Protein 3HYK (pdb70)

Organism: Bacillus anthracis (NCBI:txid1392)

Sequence (339 aa):
NAIVGIGIDIIEELNRIEKLDKFERILTENERNVAKGLKGSRLTEFVAGRFAAKEAYSKAVGTGIGKEVSSFLDIEVRNDDRGKPIILITSTEHIVHLSISHSKEFAVVAQVVLESSSAIVGIGIDIIELNNRIEKLDKFERILTENERNVAKGLKGSRLTEFVAGRFAAKEAYSKAVGTGIGKEVSSFLDIEVRNDDRGKPIILITSTEHIVHLSISHSKEFAVAQVVLESSAIVGIGIDIIIELNNRIEKLDKFERILTENERNVAKGLKGSRLTEFVAGRFAAKEAYSKAVGTGIGKEVSSFLDIEVRRNNDDRGKPILITSTEHIVHLSISHSKEEFAVAQVVLESSS

Nearest PDB structures (foldseek):
  3hyk-assembly1_B  TM=1.005E+00  e=4.254E-21  Bacillus anthracis
  1f80-assembly1_A  TM=9.580E-01  e=7.035E-14  Bacillus subtilis
  1f7t-assembly3_A  TM=9.291E-01  e=5.803E-14  Bacillus subtilis
  1ftf-assembly1_A  TM=9.416E-01  e=2.909E-12  Streptococcus pneumoniae
  7r49-assembly3_C  TM=9.469E-01  e=7.144E-12  Lactiplantibacillus plantarum subsp. plantarum NC8

Structure (mmCIF, N/CA/C/O backbone):
data_3HYK
#
_entry.id   3HYK
#
_cell.length_a   77.526
_cell.length_b   77.526
_cell.length_c   122.965
_cell.angle_alpha   90.00
_cell.angle_beta   90.00
_cell.angle_gamma   120.00
#
_symmetry.space_group_name_H-M   'P 32 2 1'
#
loop_
_entity.id
_entity.type
_entity.pdbx_description
1 polymer 'Holo-[acyl-carrier-protein] synthase'
2 non-polymer 'MAGNESIUM ION'
3 non-polymer 'CHLORIDE ION'
4 non-polymer "ADENOSINE-3'-5'-DIPHOSPHATE"
5 water water
#
loop_
_atom_site.group_PDB
_atom_site.id
_atom_site.type_symbol
_atom_site.label_atom_id
_atom_site.label_alt_id
_atom_site.label_comp_id
_atom_site.label_asym_id
_atom_site.label_entity_id
_atom_site.label_seq_id
_atom_site.pdbx_PDB_ins_code
_atom_site.Cartn_x
_atom_site.Cartn_y
_atom_site.Cartn_z
_atom_site.occupancy
_atom_site.B_iso_or_equiv
_atom_site.auth_seq_id
_atom_site.auth_comp_id
_atom_site.auth_asym_id
_atom_site.auth_atom_id
_atom_site.pdbx_PDB_model_num
ATOM 1 N N . ASN A 1 2 ? 59.441 -1.819 -23.109 1.00 28.90 -1 ASN A N 1
ATOM 2 C CA . ASN A 1 2 ? 60.614 -1.092 -22.550 1.00 29.41 -1 ASN A CA 1
ATOM 3 C C . ASN A 1 2 ? 60.153 0.002 -21.580 1.00 28.50 -1 ASN A C 1
ATOM 4 O O . ASN A 1 2 ? 60.008 1.163 -21.954 1.00 28.36 -1 ASN A O 1
ATOM 9 N N . ALA A 1 3 ? 59.933 -0.395 -20.327 1.00 27.94 0 ALA A N 1
ATOM 10 C CA . ALA A 1 3 ? 59.442 0.502 -19.270 1.00 26.99 0 ALA A CA 1
ATOM 11 C C . ALA A 1 3 ? 60.064 1.899 -19.266 1.00 26.24 0 ALA A C 1
ATOM 12 O O . ALA A 1 3 ? 61.272 2.065 -19.440 1.00 26.44 0 ALA A O 1
ATOM 22 N N . ILE A 1 5 ? 59.676 3.769 -16.593 1.00 17.92 2 ILE A N 1
ATOM 23 C CA . ILE A 1 5 ? 60.162 3.893 -15.221 1.00 16.64 2 ILE A CA 1
ATOM 24 C C . ILE A 1 5 ? 61.199 2.795 -15.011 1.00 16.07 2 ILE A C 1
ATOM 25 O O . ILE A 1 5 ? 60.886 1.617 -15.155 1.00 16.66 2 ILE A O 1
ATOM 30 N N . VAL A 1 6 ? 62.439 3.172 -14.708 1.00 15.58 3 VAL A N 1
ATOM 31 C CA . VAL A 1 6 ? 63.490 2.165 -14.515 1.00 16.43 3 VAL A CA 1
ATOM 32 C C . VAL A 1 6 ? 63.368 1.564 -13.114 1.00 16.58 3 VAL A C 1
ATOM 33 O O . VAL A 1 6 ? 63.661 0.389 -12.913 1.00 18.42 3 VAL A O 1
ATOM 37 N N . GLY A 1 7 ? 62.904 2.357 -12.146 1.00 16.20 4 GLY A N 1
ATOM 38 C CA . GLY A 1 7 ? 62.733 1.852 -10.791 1.00 14.58 4 GLY A CA 1
ATOM 39 C C . GLY A 1 7 ? 62.211 2.906 -9.853 1.00 14.05 4 GLY A C 1
ATOM 40 O O . GLY A 1 7 ? 62.244 4.097 -10.176 1.00 10.83 4 GLY A O 1
ATOM 41 N N . ILE A 1 8 ? 61.730 2.464 -8.686 1.00 13.74 5 ILE A N 1
ATOM 42 C CA . ILE A 1 8 ? 61.238 3.383 -7.655 1.00 13.75 5 ILE A CA 1
ATOM 43 C C . ILE A 1 8 ? 61.855 2.993 -6.311 1.00 14.60 5 ILE A C 1
ATOM 44 O O . ILE A 1 8 ? 62.232 1.841 -6.106 1.00 16.29 5 ILE A O 1
ATOM 49 N N . GLY A 1 9 ? 61.956 3.958 -5.404 1.00 15.25 6 GLY A N 1
ATOM 50 C CA . GLY A 1 9 ? 62.509 3.726 -4.091 1.00 15.69 6 GLY A CA 1
ATOM 51 C C . GLY A 1 9 ? 61.873 4.599 -3.032 1.00 16.33 6 GLY A C 1
ATOM 52 O O . GLY A 1 9 ? 61.514 5.748 -3.298 1.00 16.63 6 GLY A O 1
ATOM 53 N N . ILE A 1 10 ? 61.700 4.048 -1.836 1.00 16.47 7 ILE A N 1
ATOM 54 C CA . ILE A 1 10 ? 61.123 4.807 -0.728 1.00 16.81 7 ILE A CA 1
ATOM 55 C C . ILE A 1 10 ? 61.937 4.490 0.522 1.00 16.83 7 ILE A C 1
ATOM 56 O O . ILE A 1 10 ? 62.540 3.429 0.620 1.00 15.76 7 ILE A O 1
ATOM 61 N N . ASP A 1 11 ? 61.969 5.416 1.469 1.00 16.98 8 ASP A N 1
ATOM 62 C CA . ASP A 1 11 ? 62.687 5.174 2.720 1.00 17.73 8 ASP A CA 1
ATOM 63 C C . ASP A 1 11 ? 62.037 5.972 3.825 1.00 17.27 8 ASP A C 1
ATOM 64 O O . ASP A 1 11 ? 61.597 7.097 3.586 1.00 16.17 8 ASP A O 1
ATOM 69 N N . ILE A 1 12 ? 61.965 5.372 5.014 1.00 16.69 9 ILE A N 1
ATOM 70 C CA . ILE A 1 12 ? 61.422 6.038 6.193 1.00 17.29 9 ILE A CA 1
ATOM 71 C C . ILE A 1 12 ? 62.484 5.939 7.276 1.00 18.20 9 ILE A C 1
ATOM 72 O O . ILE A 1 12 ? 63.016 4.853 7.522 1.00 20.59 9 ILE A O 1
ATOM 77 N N . ILE A 1 13 ? 62.811 7.075 7.895 1.00 18.84 10 ILE A N 1
ATOM 78 C CA . ILE A 1 13 ? 63.846 7.140 8.921 1.00 18.78 10 ILE A CA 1
ATOM 79 C C . ILE A 1 13 ? 63.381 7.808 10.216 1.00 18.39 10 ILE A C 1
ATOM 80 O O . ILE A 1 13 ? 62.768 8.869 10.188 1.00 18.83 10 ILE A O 1
ATOM 85 N N A GLU A 1 14 ? 63.679 7.172 11.346 0.50 18.24 11 GLU A N 1
ATOM 86 N N B GLU A 1 14 ? 63.665 7.175 11.349 0.50 18.63 11 GLU A N 1
ATOM 87 C CA A GLU A 1 14 ? 63.350 7.727 12.655 0.50 17.39 11 GLU A CA 1
ATOM 88 C CA B GLU A 1 14 ? 63.322 7.747 12.649 0.50 18.13 11 GLU A CA 1
ATOM 89 C C A GLU A 1 14 ? 64.357 8.843 12.931 0.50 17.15 11 GLU A C 1
ATOM 90 C C B GLU A 1 14 ? 64.347 8.836 12.954 0.50 17.57 11 GLU A C 1
ATOM 91 O O A GLU A 1 14 ? 65.555 8.591 12.979 0.50 15.95 11 GLU A O 1
ATOM 92 O O B GLU A 1 14 ? 65.537 8.561 13.042 0.50 16.38 11 GLU A O 1
ATOM 103 N N . LEU A 1 15 ? 63.881 10.074 13.091 1.00 17.66 12 LEU A N 1
ATOM 104 C CA . LEU A 1 15 ? 64.777 11.214 13.340 1.00 17.80 12 LEU A CA 1
ATOM 105 C C . LEU A 1 15 ? 65.670 11.056 14.569 1.00 18.41 12 LEU A C 1
ATOM 106 O O . LEU A 1 15 ? 66.823 11.467 14.534 1.00 16.68 12 LEU A O 1
ATOM 111 N N . ASN A 1 16 ? 65.152 10.458 15.645 1.00 19.13 13 ASN A N 1
ATOM 112 C CA . ASN A 1 16 ? 65.969 10.265 16.844 1.00 20.09 13 ASN A CA 1
ATOM 113 C C . ASN A 1 16 ? 67.162 9.348 16.603 1.00 19.61 13 ASN A C 1
ATOM 114 O O . ASN A 1 16 ? 68.150 9.421 17.321 1.00 18.14 13 ASN A O 1
ATOM 119 N N . ARG A 1 17 ? 67.072 8.486 15.596 1.00 19.14 14 ARG A N 1
ATOM 120 C CA . ARG A 1 17 ? 68.188 7.622 15.277 1.00 20.33 14 ARG A CA 1
ATOM 121 C C . ARG A 1 17 ? 69.280 8.440 14.593 1.00 19.10 14 ARG A C 1
ATOM 122 O O . ARG A 1 17 ? 70.458 8.270 14.891 1.00 18.47 14 ARG A O 1
ATOM 130 N N . ILE A 1 18 ? 68.897 9.325 13.677 1.00 18.66 15 ILE A N 1
ATOM 131 C CA . ILE A 1 18 ? 69.871 10.206 13.035 1.00 18.36 15 ILE A CA 1
ATOM 132 C C . ILE A 1 18 ? 70.491 11.149 14.067 1.00 19.02 15 ILE A C 1
ATOM 133 O O . ILE A 1 18 ? 71.690 11.399 14.049 1.00 18.88 15 ILE A O 1
ATOM 138 N N . GLU A 1 19 ? 69.675 11.663 14.977 1.00 19.07 16 GLU A N 1
ATOM 139 C CA . GLU A 1 19 ? 70.182 12.563 15.993 1.00 19.99 16 GLU A CA 1
ATOM 140 C C . GLU A 1 19 ? 71.244 11.879 16.855 1.00 19.87 16 GLU A C 1
ATOM 141 O O . GLU A 1 19 ? 72.218 12.506 17.242 1.00 18.73 16 GLU A O 1
ATOM 147 N N . LYS A 1 20 ? 71.060 10.598 17.148 1.00 20.86 17 LYS A N 1
ATOM 148 C CA . LYS A 1 20 ? 72.057 9.877 17.934 1.00 21.80 17 LYS A CA 1
ATOM 149 C C . LYS A 1 20 ? 73.311 9.733 17.094 1.00 21.44 17 LYS A C 1
ATOM 150 O O . LYS A 1 20 ? 74.407 10.050 17.549 1.00 21.73 17 LYS A O 1
ATOM 164 N N . LEU A 1 22 ? 74.357 11.581 14.936 1.00 20.17 19 LEU A N 1
ATOM 165 C CA . LEU A 1 22 ? 75.005 12.893 14.861 1.00 20.75 19 LEU A CA 1
ATOM 166 C C . LEU A 1 22 ? 75.810 13.130 16.125 1.00 21.52 19 LEU A C 1
ATOM 167 O O . LEU A 1 22 ? 76.810 13.840 16.088 1.00 21.82 19 LEU A O 1
ATOM 172 N N . ASP A 1 23 ? 75.372 12.548 17.240 1.00 22.79 20 ASP A N 1
ATOM 173 C CA . ASP A 1 23 ? 76.107 12.656 18.503 1.00 24.86 20 ASP A CA 1
ATOM 174 C C . ASP A 1 23 ? 77.063 11.477 18.631 1.00 24.18 20 ASP A C 1
ATOM 175 O O . ASP A 1 23 ? 78.237 11.591 18.296 1.00 24.83 20 ASP A O 1
ATOM 180 N N . LYS A 1 27 ? 83.472 11.259 11.481 1.00 25.83 24 LYS A N 1
ATOM 181 C CA . LYS A 1 27 ? 82.302 12.131 11.499 1.00 25.46 24 LYS A CA 1
ATOM 182 C C . LYS A 1 27 ? 81.155 11.585 10.653 1.00 25.23 24 LYS A C 1
ATOM 183 O O . LYS A 1 27 ? 81.314 11.288 9.473 1.00 25.36 24 LYS A O 1
ATOM 189 N N . PHE A 1 28 ? 79.979 11.511 11.252 1.00 24.28 25 PHE A N 1
ATOM 190 C CA . PHE A 1 28 ? 78.825 10.989 10.562 1.00 23.87 25 PHE A CA 1
ATOM 191 C C . PHE A 1 28 ? 78.453 11.809 9.325 1.00 23.35 25 PHE A C 1
ATOM 192 O O . PHE A 1 28 ? 78.219 11.250 8.256 1.00 22.95 25 PHE A O 1
ATOM 208 N N . GLU A 1 30 ? 80.278 13.870 7.445 1.00 22.41 27 GLU A N 1
ATOM 209 C CA . GLU A 1 30 ? 81.248 13.790 6.364 1.00 23.20 27 GLU A CA 1
ATOM 210 C C . GLU A 1 30 ? 81.035 12.528 5.527 1.00 22.12 27 GLU A C 1
ATOM 211 O O . GLU A 1 30 ? 81.449 12.469 4.375 1.00 22.25 27 GLU A O 1
ATOM 217 N N . ARG A 1 31 ? 80.391 11.529 6.117 1.00 21.37 28 ARG A N 1
ATOM 218 C CA . ARG A 1 31 ? 80.115 10.271 5.425 1.00 21.23 28 ARG A CA 1
ATOM 219 C C . ARG A 1 31 ? 78.855 10.310 4.611 1.00 19.95 28 ARG A C 1
ATOM 220 O O . ARG A 1 31 ? 78.762 9.636 3.589 1.00 18.79 28 ARG A O 1
ATOM 228 N N . ILE A 1 32 ? 77.893 11.115 5.050 1.00 19.78 29 ILE A N 1
ATOM 229 C CA . ILE A 1 32 ? 76.593 11.164 4.392 1.00 19.37 29 ILE A CA 1
ATOM 230 C C . ILE A 1 32 ? 76.406 12.352 3.480 1.00 19.69 29 ILE A C 1
ATOM 231 O O . ILE A 1 32 ? 75.773 12.242 2.422 1.00 19.00 29 ILE A O 1
ATOM 236 N N . LEU A 1 33 ? 76.978 13.479 3.886 1.00 19.48 30 LEU A N 1
ATOM 237 C CA . LEU A 1 33 ? 76.821 14.718 3.159 1.00 19.17 30 LEU A CA 1
ATOM 238 C C . LEU A 1 33 ? 78.059 15.091 2.377 1.00 19.08 30 LEU A C 1
ATOM 239 O O . LEU A 1 33 ? 79.172 15.015 2.885 1.00 18.81 30 LEU A O 1
ATOM 244 N N . THR A 1 34 ? 77.849 15.530 1.140 1.00 19.32 31 THR A N 1
ATOM 245 C CA . THR A 1 34 ? 78.947 15.995 0.315 1.00 19.84 31 THR A CA 1
ATOM 246 C C . THR A 1 34 ? 79.335 17.369 0.859 1.00 21.07 31 THR A C 1
ATOM 247 O O . THR A 1 34 ? 78.688 17.891 1.771 1.00 20.74 31 THR A O 1
ATOM 251 N N . GLU A 1 35 ? 80.343 17.984 0.263 1.00 21.77 32 GLU A N 1
ATOM 252 C CA . GLU A 1 35 ? 80.849 19.240 0.775 1.00 23.20 32 GLU A CA 1
ATOM 253 C C . GLU A 1 35 ? 79.840 20.378 0.619 1.00 22.27 32 GLU A C 1
ATOM 254 O O . GLU A 1 35 ? 79.685 21.200 1.517 1.00 21.71 32 GLU A O 1
ATOM 260 N N . ASN A 1 36 ? 79.174 20.447 -0.524 1.00 21.75 33 ASN A N 1
ATOM 261 C CA . ASN A 1 36 ? 78.171 21.481 -0.719 1.00 21.51 33 ASN A CA 1
ATOM 262 C C . ASN A 1 36 ? 77.086 21.303 0.329 1.00 21.04 33 ASN A C 1
ATOM 263 O O . ASN A 1 36 ? 76.653 22.267 0.938 1.00 20.95 33 ASN A O 1
ATOM 268 N N . GLU A 1 37 ? 76.634 20.064 0.520 1.00 20.28 34 GLU A N 1
ATOM 269 C CA . GLU A 1 37 ? 75.579 19.778 1.505 1.00 20.53 34 GLU A CA 1
ATOM 270 C C . GLU A 1 37 ? 75.994 20.150 2.942 1.00 20.67 34 GLU A C 1
ATOM 271 O O . GLU A 1 37 ? 75.180 20.675 3.710 1.00 20.16 34 GLU A O 1
ATOM 277 N N . ARG A 1 38 ? 77.245 19.875 3.305 1.00 19.97 35 ARG A N 1
ATOM 278 C CA . ARG A 1 38 ? 77.721 20.226 4.634 1.00 20.59 35 ARG A CA 1
ATOM 279 C C . ARG A 1 38 ? 77.799 21.749 4.775 1.00 19.87 35 ARG A C 1
ATOM 280 O O . ARG A 1 38 ? 77.482 22.290 5.832 1.00 19.40 35 ARG A O 1
ATOM 288 N N . ASN A 1 39 ? 78.203 22.441 3.715 1.00 19.24 36 ASN A N 1
ATOM 289 C CA . ASN A 1 39 ? 78.215 23.897 3.752 1.00 20.31 36 ASN A CA 1
ATOM 290 C C . ASN A 1 39 ? 76.797 24.427 4.018 1.00 20.03 36 ASN A C 1
ATOM 291 O O . ASN A 1 39 ? 76.618 25.393 4.736 1.00 19.44 36 ASN A O 1
ATOM 296 N N . VAL A 1 40 ? 75.789 23.779 3.441 1.00 20.64 37 VAL A N 1
ATOM 297 C CA . VAL A 1 40 ? 74.397 24.153 3.668 1.00 20.88 37 VAL A CA 1
ATOM 298 C C . VAL A 1 40 ? 74.007 23.775 5.105 1.00 22.08 37 VAL A C 1
ATOM 299 O O . VAL A 1 40 ? 73.376 24.558 5.808 1.00 22.06 37 VAL A O 1
ATOM 303 N N . ALA A 1 41 ? 74.400 22.574 5.537 1.00 22.98 38 ALA A N 1
ATOM 304 C CA . ALA A 1 41 ? 74.120 22.080 6.899 1.00 23.44 38 ALA A CA 1
ATOM 305 C C . ALA A 1 41 ? 74.705 22.972 8.000 1.00 23.59 38 ALA A C 1
ATOM 306 O O . ALA A 1 41 ? 74.153 23.030 9.100 1.00 23.51 38 ALA A O 1
ATOM 308 N N . LYS A 1 42 ? 75.822 23.642 7.694 1.00 24.14 39 LYS A N 1
ATOM 309 C CA . LYS A 1 42 ? 76.508 24.554 8.617 1.00 24.83 39 LYS A CA 1
ATOM 310 C C . LYS A 1 42 ? 75.601 25.615 9.204 1.00 24.13 39 LYS A C 1
ATOM 311 O O . LYS A 1 42 ? 75.771 26.008 10.355 1.00 23.79 39 LYS A O 1
ATOM 317 N N . GLY A 1 43 ? 74.670 26.116 8.396 1.00 23.78 40 GLY A N 1
ATOM 318 C CA . GLY A 1 43 ? 73.766 27.175 8.845 1.00 23.87 40 GLY A CA 1
ATOM 319 C C . GLY A 1 43 ? 72.516 26.698 9.565 1.00 23.95 40 GLY A C 1
ATOM 320 O O . GLY A 1 43 ? 71.635 27.495 9.860 1.00 24.50 40 GLY A O 1
ATOM 321 N N . LEU A 1 44 ? 72.439 25.407 9.871 1.00 23.96 41 LEU A N 1
ATOM 322 C CA . LEU A 1 44 ? 71.254 24.848 10.518 1.00 23.94 41 LEU A CA 1
ATOM 323 C C . LEU A 1 44 ? 71.572 24.421 11.946 1.00 24.39 41 LEU A C 1
ATOM 324 O O . LEU A 1 44 ? 72.729 24.175 12.288 1.00 24.34 41 LEU A O 1
ATOM 329 N N . LYS A 1 45 ? 70.552 24.325 12.786 1.00 24.51 42 LYS 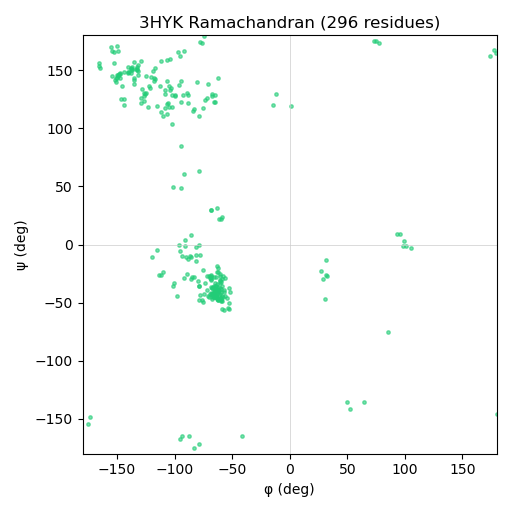A N 1
ATOM 330 C CA . LYS A 1 45 ? 70.783 23.892 14.153 1.00 25.35 42 LYS A CA 1
ATOM 331 C C . LYS A 1 45 ? 69.557 23.228 14.741 1.00 24.91 42 LYS A C 1
ATOM 332 O O . LYS A 1 45 ? 68.443 23.443 14.282 1.00 25.91 42 LYS A O 1
ATOM 338 N N . GLY A 1 46 ? 69.781 22.388 15.743 1.00 25.04 43 GLY A N 1
ATOM 339 C CA . GLY A 1 46 ? 68.699 21.691 16.428 1.00 24.02 43 GLY A CA 1
ATOM 340 C C . GLY A 1 46 ? 67.968 20.727 15.528 1.00 23.43 43 GLY A C 1
ATOM 341 O O . GLY A 1 46 ? 68.584 19.977 14.781 1.00 23.07 43 GLY A O 1
ATOM 342 N N . SER A 1 47 ? 66.641 20.755 15.609 1.00 23.73 44 SER A N 1
ATOM 343 C CA . SER A 1 47 ? 65.795 19.867 14.820 1.00 23.81 44 SER A CA 1
ATOM 344 C C . SER A 1 47 ? 65.973 20.049 13.336 1.00 23.10 44 SER A C 1
ATOM 345 O O . SER A 1 47 ? 65.845 19.096 12.578 1.00 23.86 44 SER A O 1
ATOM 348 N N . ARG A 1 48 ? 66.248 21.277 12.924 1.00 22.14 45 ARG A N 1
ATOM 349 C CA . ARG A 1 48 ? 66.396 21.565 11.518 1.00 21.73 45 ARG A CA 1
ATOM 350 C C . ARG A 1 48 ? 67.600 20.812 10.934 1.00 21.26 45 ARG A C 1
ATOM 351 O O . ARG A 1 48 ? 67.509 20.219 9.852 1.00 20.84 45 ARG A O 1
ATOM 359 N N . LEU A 1 49 ? 68.718 20.819 11.650 1.00 20.45 46 LEU A N 1
ATOM 360 C CA . LEU A 1 49 ? 69.893 20.101 11.177 1.00 20.15 46 LEU A CA 1
ATOM 361 C C . LEU A 1 49 ? 69.572 18.611 11.150 1.00 19.74 46 LEU A C 1
ATOM 362 O O . LEU A 1 49 ? 69.892 17.919 10.198 1.00 20.21 46 LEU A O 1
ATOM 367 N N . THR A 1 50 ? 68.912 18.110 12.185 1.00 20.00 47 THR A N 1
ATOM 368 C CA . THR A 1 50 ? 68.603 16.683 12.221 1.00 19.59 47 THR A CA 1
ATOM 369 C C . THR A 1 50 ? 67.691 16.253 11.076 1.00 19.69 47 THR A C 1
ATOM 370 O O . THR A 1 50 ? 67.962 15.243 10.415 1.00 19.55 47 THR A O 1
ATOM 374 N N . GLU A 1 51 ? 66.614 17.004 10.855 1.00 19.09 48 GLU A N 1
ATOM 375 C CA . GLU A 1 51 ? 65.679 16.653 9.787 1.00 20.23 48 GLU A CA 1
ATOM 376 C C . GLU A 1 51 ? 66.379 16.791 8.431 1.00 19.53 48 GLU A C 1
ATOM 377 O O . GLU A 1 51 ? 66.169 15.983 7.543 1.00 21.21 48 GLU A O 1
ATOM 383 N N . PHE A 1 52 ? 67.252 17.777 8.297 1.00 19.49 49 PHE A N 1
ATOM 384 C CA . PHE A 1 52 ? 67.972 17.987 7.041 1.00 19.47 49 PHE A CA 1
ATOM 385 C C . PHE A 1 52 ? 68.875 16.806 6.696 1.00 19.81 49 PHE A C 1
ATOM 386 O O . PHE A 1 52 ? 68.886 16.319 5.555 1.00 21.03 49 PHE A O 1
ATOM 394 N N . VAL A 1 53 ? 69.642 16.348 7.678 1.00 19.15 50 VAL A N 1
ATOM 395 C CA . VAL A 1 53 ? 70.536 15.225 7.464 1.00 19.18 50 VAL A CA 1
ATOM 396 C C . VAL A 1 53 ? 69.713 13.974 7.186 1.00 18.35 50 VAL A C 1
ATOM 397 O O . VAL A 1 53 ? 70.071 13.170 6.343 1.00 18.05 50 VAL A O 1
ATOM 401 N N . ALA A 1 54 ? 68.613 13.819 7.918 1.00 18.14 51 ALA A N 1
ATOM 402 C CA . ALA A 1 54 ? 67.730 12.664 7.772 1.00 18.11 51 ALA A CA 1
ATOM 403 C C . ALA A 1 54 ? 67.126 12.586 6.359 1.00 17.95 51 ALA A C 1
ATOM 404 O O . ALA A 1 54 ? 67.069 11.512 5.760 1.00 16.94 51 ALA A O 1
ATOM 406 N N . GLY A 1 55 ? 66.684 13.733 5.847 1.00 17.10 52 GLY A N 1
ATOM 407 C CA . GLY A 1 55 ? 66.087 13.820 4.526 1.00 17.63 52 GLY A CA 1
ATOM 408 C C . GLY A 1 55 ? 67.085 13.489 3.457 1.00 17.66 52 GLY A C 1
ATOM 409 O O . GLY A 1 55 ? 66.756 12.834 2.479 1.00 19.92 52 GLY A O 1
ATOM 410 N N . ARG A 1 56 ? 68.315 13.938 3.643 1.00 18.20 53 ARG A N 1
ATOM 411 C CA . ARG A 1 56 ? 69.363 13.636 2.689 1.00 18.34 53 ARG A CA 1
ATOM 412 C C . ARG A 1 56 ? 69.679 12.171 2.676 1.00 18.67 53 ARG A C 1
ATOM 413 O O . ARG A 1 56 ? 69.821 11.565 1.602 1.00 19.05 53 ARG A O 1
ATOM 421 N N . PHE A 1 57 ? 69.772 11.598 3.866 1.00 17.51 54 PHE A N 1
ATOM 422 C CA . PHE A 1 57 ? 70.073 10.180 4.004 1.00 17.70 54 PHE A CA 1
ATOM 423 C C . PHE A 1 57 ? 69.027 9.347 3.284 1.00 16.67 54 PHE A C 1
ATOM 424 O O . PHE A 1 57 ? 69.346 8.443 2.519 1.00 17.67 54 PHE A O 1
ATOM 432 N N . ALA A 1 58 ? 67.769 9.676 3.566 1.00 16.48 55 ALA A N 1
ATOM 433 C CA . ALA A 1 58 ? 66.598 9.016 3.013 1.00 16.47 55 ALA A CA 1
ATOM 434 C C . ALA A 1 58 ? 66.471 9.216 1.494 1.00 16.47 55 ALA A C 1
ATOM 435 O O . ALA A 1 58 ? 66.109 8.306 0.792 1.00 18.00 55 ALA A O 1
ATOM 437 N N . ALA A 1 59 ? 66.763 10.407 0.990 1.00 16.52 56 ALA A N 1
ATOM 438 C CA . ALA A 1 59 ? 66.692 10.655 -0.435 1.00 16.10 56 ALA A CA 1
ATOM 439 C C . ALA A 1 59 ? 67.704 9.777 -1.134 1.00 17.52 56 ALA A C 1
ATOM 440 O O . ALA A 1 59 ? 67.400 9.134 -2.136 1.00 18.65 56 ALA A O 1
ATOM 442 N N . LYS A 1 60 ? 68.915 9.752 -0.583 1.00 17.71 57 LYS A N 1
ATOM 443 C CA . LYS A 1 60 ? 70.003 8.989 -1.147 1.00 17.53 57 LYS A CA 1
ATOM 444 C C . LYS A 1 60 ? 69.735 7.505 -1.081 1.00 18.90 57 LYS A C 1
ATOM 445 O O . LYS A 1 60 ? 69.953 6.797 -2.073 1.00 20.32 57 LYS A O 1
ATOM 451 N N . GLU A 1 61 ? 69.258 7.031 0.068 1.00 18.51 58 GLU A N 1
ATOM 452 C CA . GLU A 1 61 ? 68.937 5.625 0.209 1.00 19.04 58 GLU A CA 1
ATOM 453 C C . GLU A 1 61 ? 67.784 5.259 -0.712 1.00 17.99 58 GLU A C 1
ATOM 454 O O . GLU A 1 61 ? 67.798 4.207 -1.332 1.00 18.77 58 GLU A O 1
ATOM 460 N N . ALA A 1 62 ? 66.771 6.113 -0.778 1.00 17.05 59 ALA A N 1
ATOM 461 C CA . ALA A 1 62 ? 65.628 5.826 -1.612 1.00 17.23 59 ALA A CA 1
ATOM 462 C C . ALA A 1 62 ? 66.083 5.736 -3.086 1.00 17.11 59 ALA A C 1
ATOM 463 O O . ALA A 1 62 ? 65.603 4.885 -3.837 1.00 16.47 59 ALA A O 1
ATOM 465 N N . TYR A 1 63 ? 67.001 6.619 -3.478 1.00 17.11 60 TYR A N 1
ATOM 466 C CA . TYR A 1 63 ? 67.519 6.636 -4.836 1.00 19.03 60 TYR A CA 1
ATOM 467 C C . TYR A 1 63 ? 68.222 5.325 -5.125 1.00 19.34 60 TYR A C 1
ATOM 468 O O . TYR A 1 63 ? 67.963 4.705 -6.166 1.00 20.05 60 TYR A O 1
ATOM 477 N N . SER A 1 64 ? 69.070 4.885 -4.190 1.00 19.05 61 SER A N 1
ATOM 478 C CA . SER A 1 64 ? 69.807 3.619 -4.356 1.00 18.73 61 SER A CA 1
ATOM 479 C C . SER A 1 64 ? 68.872 2.416 -4.486 1.00 18.80 61 SER A C 1
ATOM 480 O O . SER A 1 64 ? 69.228 1.423 -5.130 1.00 18.72 61 SER A O 1
ATOM 483 N N . LYS A 1 65 ? 67.704 2.465 -3.851 1.00 17.74 62 LYS A N 1
ATOM 484 C CA . LYS A 1 65 ? 66.753 1.377 -4.014 1.00 18.20 62 LYS A CA 1
ATOM 485 C C . LYS A 1 65 ? 66.116 1.460 -5.422 1.00 18.09 62 LYS A C 1
ATOM 486 O O . LYS A 1 65 ? 65.786 0.454 -6.009 1.00 17.50 62 LYS A O 1
ATOM 492 N N . ALA A 1 66 ? 65.931 2.667 -5.944 1.00 18.36 63 ALA A N 1
ATOM 493 C CA . ALA A 1 66 ? 65.328 2.838 -7.271 1.00 19.25 63 ALA A CA 1
ATOM 494 C C . ALA A 1 66 ? 66.257 2.223 -8.310 1.00 18.36 63 ALA A C 1
ATOM 495 O O . ALA A 1 66 ? 65.799 1.564 -9.240 1.00 19.23 63 ALA A O 1
ATOM 497 N N . VAL A 1 67 ? 67.560 2.393 -8.121 1.00 17.96 64 VAL A N 1
ATOM 498 C CA . VAL A 1 67 ? 68.527 1.793 -9.024 1.00 17.84 64 VAL A CA 1
ATOM 499 C C . VAL A 1 67 ? 68.504 0.258 -8.854 1.00 18.47 64 VAL A C 1
ATOM 500 O O . VAL A 1 67 ? 68.798 -0.487 -9.798 1.00 18.87 64 VAL A O 1
ATOM 504 N N . GLY A 1 68 ? 68.129 -0.198 -7.660 1.00 16.89 65 GLY A N 1
ATOM 505 C CA . GLY A 1 68 ? 67.975 -1.616 -7.362 1.00 16.74 65 GLY A CA 1
ATOM 506 C C . GLY A 1 68 ? 69.179 -2.261 -6.723 1.00 15.78 65 GLY A C 1
ATOM 507 O O . GLY A 1 68 ? 69.233 -3.468 -6.566 1.00 15.52 65 GLY A O 1
ATOM 508 N N . THR A 1 69 ? 70.138 -1.447 -6.338 1.00 16.30 66 THR A N 1
ATOM 509 C CA . THR A 1 69 ? 71.358 -1.946 -5.760 1.00 17.31 66 THR A CA 1
ATOM 510 C C . THR A 1 69 ? 71.525 -1.606 -4.281 1.00 18.18 66 THR A C 1
ATOM 511 O O . THR A 1 69 ? 72.220 -2.313 -3.569 1.00 19.95 66 THR A O 1
ATOM 515 N N . GLY A 1 70 ? 70.912 -0.521 -3.831 1.00 18.42 67 GLY A N 1
ATOM 516 C CA . GLY A 1 70 ? 71.088 -0.065 -2.456 1.00 18.33 67 GLY A CA 1
ATOM 517 C C . GLY A 1 70 ? 72.436 0.631 -2.393 1.00 17.88 67 GLY A C 1
ATOM 518 O O . GLY A 1 70 ? 73.183 0.660 -3.397 1.00 16.90 67 GLY A O 1
ATOM 519 N N . ILE A 1 71 ? 72.729 1.241 -1.245 1.00 16.84 68 ILE A N 1
ATOM 520 C CA . ILE A 1 71 ? 74.004 1.901 -1.049 1.00 16.43 68 ILE A CA 1
ATOM 521 C C . ILE A 1 71 ? 75.068 0.809 -1.064 1.00 16.23 68 ILE A C 1
ATOM 522 O O . ILE A 1 71 ? 74.999 -0.133 -0.287 1.00 16.03 68 ILE A O 1
ATOM 527 N N . GLY A 1 72 ? 76.035 0.931 -1.958 1.00 15.61 69 GLY A N 1
ATOM 528 C CA . GLY A 1 72 ? 77.070 -0.085 -2.095 1.00 15.67 69 GLY A CA 1
ATOM 529 C C . GLY A 1 72 ? 78.143 0.355 -3.065 1.00 15.72 69 GLY A C 1
ATOM 530 O O . GLY A 1 72 ? 78.407 1.551 -3.199 1.00 15.21 69 GLY A O 1
ATOM 531 N N . LYS A 1 73 ? 78.745 -0.607 -3.766 1.00 17.22 70 LYS A N 1
ATOM 532 C CA . LYS A 1 73 ? 79.837 -0.297 -4.700 1.00 16.71 70 LYS A CA 1
ATOM 533 C C . LYS A 1 73 ? 79.409 0.563 -5.903 1.00 17.45 70 LYS A C 1
ATOM 534 O O . LYS A 1 73 ? 80.201 1.357 -6.393 1.00 15.86 70 LYS A O 1
ATOM 540 N N . GLU A 1 74 ? 78.178 0.408 -6.383 1.00 18.59 71 GLU A N 1
ATOM 541 C CA . GLU A 1 74 ? 77.710 1.214 -7.523 1.00 20.29 71 GLU A CA 1
ATOM 542 C C . GLU A 1 74 ? 77.362 2.643 -7.105 1.00 20.65 71 GLU A C 1
ATOM 543 O O . GLU A 1 74 ? 77.748 3.606 -7.750 1.00 20.78 71 GLU A O 1
ATOM 549 N N . VAL A 1 75 ? 76.607 2.756 -6.022 1.00 21.45 72 VAL A N 1
ATOM 550 C CA . VAL A 1 75 ? 76.140 4.033 -5.537 1.00 22.36 72 VAL A CA 1
ATOM 551 C C . VAL A 1 75 ? 76.391 4.206 -4.053 1.00 22.53 72 VAL A C 1
ATOM 552 O O . VAL A 1 75 ? 75.972 3.372 -3.248 1.00 22.94 72 VAL A O 1
ATOM 556 N N A SER A 1 76 ? 77.061 5.279 -3.665 0.50 22.55 73 SER A N 1
ATOM 557 N N B SER A 1 76 ? 77.070 5.290 -3.700 0.50 22.29 73 SER A N 1
ATOM 558 C CA A SER A 1 76 ? 77.193 5.544 -2.242 0.50 22.52 73 SER A CA 1
ATOM 559 C CA B SER A 1 76 ? 77.355 5.616 -2.309 0.50 21.98 73 SER A CA 1
ATOM 560 C C A SER A 1 76 ? 76.764 6.983 -1.974 0.50 22.07 73 SER A C 1
ATOM 561 C C B SER A 1 76 ? 76.849 7.029 -1.987 0.50 21.82 73 SER A C 1
ATOM 562 O O A SER A 1 76 ? 76.462 7.742 -2.903 0.50 21.84 73 SER A O 1
ATOM 563 O O B SER A 1 76 ? 76.564 7.815 -2.900 0.50 21.60 73 SER A O 1
ATOM 568 N N . PHE A 1 77 ? 76.720 7.338 -0.696 1.00 21.01 74 PHE A N 1
ATOM 569 C CA . PHE A 1 77 ? 76.266 8.655 -0.259 1.00 19.71 74 PHE A CA 1
ATOM 570 C C . PHE A 1 77 ? 76.950 9.844 -0.901 1.00 18.76 74 PHE A C 1
ATOM 571 O O . PHE A 1 77 ? 76.284 10.828 -1.253 1.00 19.90 74 PHE A O 1
ATOM 579 N N . LEU A 1 78 ? 78.268 9.776 -1.045 1.00 18.20 75 LEU A N 1
ATOM 580 C CA . LEU A 1 78 ? 79.027 10.919 -1.562 1.00 17.61 75 LEU A CA 1
ATOM 581 C C . LEU A 1 78 ? 78.956 11.101 -3.080 1.00 17.84 75 LEU A C 1
ATOM 582 O O . LEU A 1 78 ? 79.433 12.100 -3.595 1.00 20.08 75 LEU A O 1
ATOM 587 N N . ASP A 1 79 ? 78.383 10.136 -3.790 1.00 17.93 76 ASP A N 1
ATOM 588 C CA . ASP A 1 79 ? 78.186 10.245 -5.229 1.00 18.14 76 ASP A CA 1
ATOM 589 C C . ASP A 1 79 ? 76.917 11.078 -5.481 1.00 19.47 76 ASP A C 1
ATOM 590 O O . ASP A 1 79 ? 76.636 11.462 -6.614 1.00 19.60 76 ASP A O 1
ATOM 595 N N . ILE A 1 80 ? 76.166 11.374 -4.423 1.00 19.81 77 ILE A N 1
ATOM 596 C CA . ILE A 1 80 ? 74.886 12.072 -4.563 1.00 20.18 77 ILE A CA 1
ATOM 597 C C . ILE A 1 80 ? 74.781 13.377 -3.803 1.00 21.55 77 ILE A C 1
ATOM 598 O O . ILE A 1 80 ? 75.172 13.481 -2.634 1.00 22.12 77 ILE A O 1
ATOM 603 N N . GLU A 1 81 ? 74.215 14.367 -4.486 1.00 22.75 78 GLU A N 1
ATOM 604 C CA . GLU A 1 81 ? 73.966 15.654 -3.888 1.00 23.03 78 GLU A CA 1
ATOM 605 C C . GLU A 1 81 ? 72.497 16.057 -4.045 1.00 23.79 78 GLU A C 1
ATOM 606 O O . GLU A 1 81 ? 71.927 16.018 -5.143 1.00 23.04 78 GLU A O 1
ATOM 612 N N . VAL A 1 82 ? 71.874 16.417 -2.928 1.00 23.30 79 VAL A N 1
ATOM 613 C CA . VAL A 1 82 ? 70.497 16.843 -2.960 1.00 23.51 79 VAL A CA 1
ATOM 614 C C . VAL A 1 82 ? 70.488 18.334 -2.664 1.00 24.77 79 VAL A C 1
ATOM 615 O O . VAL A 1 82 ? 70.828 18.751 -1.566 1.00 25.42 79 VAL A O 1
ATOM 619 N N . ARG A 1 83 ? 70.160 19.151 -3.655 1.00 24.75 80 ARG A N 1
ATOM 620 C CA . ARG A 1 83 ? 70.105 20.574 -3.401 1.00 25.92 80 ARG A CA 1
ATOM 621 C C . ARG A 1 83 ? 68.669 21.039 -3.629 1.00 25.48 80 ARG A C 1
ATOM 622 O O . ARG A 1 83 ? 67.911 20.412 -4.364 1.00 29.12 80 ARG A O 1
ATOM 630 N N . ASN A 1 84 ? 68.267 22.086 -2.940 1.00 23.55 81 ASN A N 1
ATOM 631 C CA . ASN A 1 84 ? 66.928 22.634 -3.085 1.00 22.81 81 ASN A CA 1
ATOM 632 C C . ASN A 1 84 ? 66.974 23.760 -4.112 1.00 22.42 81 ASN A C 1
ATOM 633 O O . ASN A 1 84 ? 67.947 24.517 -4.152 1.00 22.05 81 ASN A O 1
ATOM 638 N N . ASP A 1 85 ? 65.957 23.867 -4.962 1.00 21.08 82 ASP A N 1
ATOM 639 C CA . ASP A 1 85 ? 65.948 24.939 -5.949 1.00 20.46 82 ASP A CA 1
ATOM 640 C C . ASP A 1 85 ? 65.413 26.177 -5.264 1.00 19.18 82 ASP A C 1
ATOM 641 O O . ASP A 1 85 ? 65.183 26.155 -4.068 1.00 19.78 82 ASP A O 1
ATOM 646 N N . ASP A 1 86 ? 65.218 27.249 -6.007 1.00 19.08 83 ASP A N 1
ATOM 647 C CA . ASP A 1 86 ? 64.753 28.513 -5.419 1.00 20.17 83 ASP A CA 1
ATOM 648 C C . ASP A 1 86 ? 63.372 28.446 -4.780 1.00 18.66 83 ASP A C 1
ATOM 649 O O . ASP A 1 86 ? 63.035 29.303 -3.996 1.00 18.75 83 ASP A O 1
ATOM 654 N N . ARG A 1 87 ? 62.578 27.442 -5.120 1.00 17.88 84 ARG A N 1
ATOM 655 C CA . ARG A 1 87 ? 61.261 27.300 -4.525 1.00 17.53 84 ARG A CA 1
ATOM 656 C C . ARG A 1 87 ? 61.320 26.341 -3.338 1.00 17.90 84 ARG A C 1
ATOM 657 O O . ARG A 1 87 ? 60.328 26.154 -2.645 1.00 16.67 84 ARG A O 1
ATOM 665 N N . GLY A 1 88 ? 62.490 25.729 -3.123 1.00 18.80 85 GLY A N 1
ATOM 666 C CA . GLY A 1 88 ? 62.704 24.784 -2.031 1.00 18.72 85 GLY A CA 1
ATOM 667 C C . GLY A 1 88 ? 62.586 23.342 -2.473 1.00 19.50 85 GLY A C 1
ATOM 668 O O . GLY A 1 88 ? 62.772 22.423 -1.661 1.00 19.60 85 GLY A O 1
ATOM 669 N N . LYS A 1 89 ? 62.278 23.124 -3.751 1.00 19.22 86 LYS A N 1
ATOM 670 C CA . LYS A 1 89 ? 62.149 21.762 -4.262 1.00 20.06 86 LYS A CA 1
ATOM 671 C C . LYS A 1 89 ? 63.494 21.041 -4.276 1.00 19.24 86 LYS A C 1
ATOM 672 O O . LYS A 1 89 ? 64.463 21.559 -4.832 1.00 17.88 86 LYS A O 1
ATOM 678 N N . PRO A 1 90 ? 63.551 19.831 -3.673 1.00 19.55 87 PRO A N 1
ATOM 679 C CA . PRO A 1 90 ? 64.788 19.029 -3.641 1.00 19.25 87 PRO A CA 1
ATOM 680 C C . PRO A 1 90 ? 65.168 18.461 -5.011 1.00 20.07 87 PRO A C 1
ATOM 681 O O . PRO A 1 90 ? 64.346 17.808 -5.651 1.00 20.89 87 PRO A O 1
ATOM 685 N N A ILE A 1 91 ? 66.402 18.713 -5.443 0.50 20.20 88 ILE A N 1
ATOM 686 N N B ILE A 1 91 ? 66.399 18.720 -5.448 0.50 19.70 88 ILE A N 1
ATOM 687 C CA A ILE A 1 91 ? 66.908 18.217 -6.720 0.50 20.55 88 ILE A CA 1
ATOM 688 C CA B ILE A 1 91 ? 66.905 18.237 -6.730 0.50 19.64 88 ILE A CA 1
ATOM 689 C C A ILE A 1 91 ? 68.075 17.269 -6.461 0.50 20.50 88 ILE A C 1
ATOM 690 C C B ILE A 1 91 ? 68.079 17.281 -6.482 0.50 20.01 88 ILE A C 1
ATOM 691 O O A ILE A 1 91 ? 69.069 17.657 -5.843 0.50 21.28 88 ILE A O 1
ATOM 692 O O B ILE A 1 91 ? 69.089 17.678 -5.898 0.50 20.78 88 ILE A O 1
ATOM 701 N N . LEU A 1 92 ? 67.956 16.032 -6.932 1.00 20.15 89 LEU A N 1
ATOM 702 C CA . LEU A 1 92 ? 69.010 15.035 -6.739 1.00 20.07 89 LEU A CA 1
ATOM 703 C C . LEU A 1 92 ? 69.978 15.011 -7.909 1.00 20.52 89 LEU A C 1
ATOM 704 O O . LEU A 1 92 ? 69.590 14.711 -9.023 1.00 20.61 89 LEU A O 1
ATOM 709 N N . ILE A 1 93 ? 71.239 15.335 -7.628 1.00 21.67 90 ILE A N 1
ATOM 710 C CA . ILE A 1 93 ? 72.291 15.355 -8.625 1.00 21.50 90 ILE A CA 1
ATOM 711 C C . ILE A 1 93 ? 73.272 14.196 -8.444 1.00 22.10 90 ILE A C 1
ATOM 712 O O . ILE A 1 93 ? 73.956 14.079 -7.403 1.00 22.13 90 ILE A O 1
ATOM 717 N N . THR A 1 94 ? 73.335 13.339 -9.458 1.00 21.03 91 THR A N 1
ATOM 718 C CA . THR A 1 94 ? 74.277 12.232 -9.469 1.00 21.59 91 THR A CA 1
ATOM 719 C C . THR A 1 94 ? 74.562 11.851 -10.924 1.00 22.74 91 THR A C 1
ATOM 72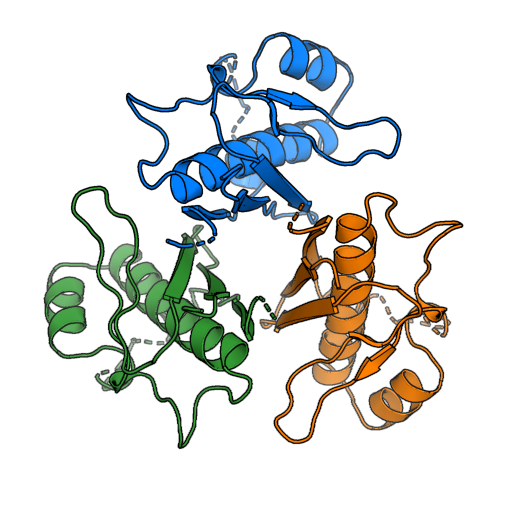0 O O . THR A 1 94 ? 73.878 12.320 -11.839 1.00 23.17 91 THR A O 1
ATOM 724 N N . SER A 1 95 ? 75.591 11.046 -11.162 1.00 23.90 92 SER A N 1
ATOM 725 C CA . SER A 1 95 ? 75.893 10.665 -12.542 1.00 24.46 92 SER A CA 1
ATOM 726 C C . SER A 1 95 ? 75.006 9.478 -12.900 1.00 24.01 92 SER A C 1
ATOM 727 O O . SER A 1 95 ? 75.114 8.396 -12.315 1.00 25.05 92 SER A O 1
ATOM 730 N N . THR A 1 96 ? 74.108 9.720 -13.850 1.00 23.32 93 THR A N 1
ATOM 731 C CA . THR A 1 96 ? 73.139 8.743 -14.307 1.00 22.36 93 THR A CA 1
ATOM 732 C C . THR A 1 96 ? 72.555 9.229 -15.635 1.00 21.86 93 THR A C 1
ATOM 733 O O . THR A 1 96 ? 72.495 10.418 -15.891 1.00 20.93 93 THR A O 1
ATOM 737 N N . GLU A 1 97 ? 72.127 8.314 -16.487 1.00 22.02 94 GLU A N 1
ATOM 738 C CA . GLU A 1 97 ? 71.530 8.712 -17.756 1.00 22.22 94 GLU A CA 1
ATOM 739 C C . GLU A 1 97 ? 70.017 8.862 -17.590 1.00 21.84 94 GLU A C 1
ATOM 740 O O . GLU A 1 97 ? 69.317 9.232 -18.525 1.00 22.62 94 GLU A O 1
ATOM 746 N N . HIS A 1 98 ? 69.505 8.595 -16.396 1.00 19.77 95 HIS A N 1
ATOM 747 C CA . HIS A 1 98 ? 68.076 8.672 -16.192 1.00 19.16 95 HIS A CA 1
ATOM 748 C C . HIS A 1 98 ? 67.605 9.995 -15.590 1.00 18.57 95 HIS A C 1
ATOM 749 O O . HIS A 1 98 ? 68.403 10.786 -15.118 1.00 18.86 95 HIS A O 1
ATOM 756 N N . ILE A 1 99 ? 66.299 10.231 -15.650 1.00 18.56 96 ILE A N 1
ATOM 757 C CA . ILE A 1 99 ? 65.697 11.402 -15.038 1.00 18.99 96 ILE A CA 1
ATOM 758 C C . ILE A 1 99 ? 65.349 10.965 -13.619 1.00 19.23 96 ILE A C 1
ATOM 759 O O . ILE A 1 99 ? 64.764 9.895 -13.407 1.00 18.82 96 ILE A O 1
ATOM 764 N N . VAL A 1 100 ? 65.750 11.770 -12.649 1.00 19.86 97 VAL A N 1
ATOM 765 C CA . VAL A 1 100 ? 65.510 11.469 -11.245 1.00 19.13 97 VAL A CA 1
ATOM 766 C C . VAL A 1 100 ? 64.419 12.364 -10.661 1.00 19.50 97 VAL A C 1
ATOM 767 O O . VAL A 1 100 ? 64.542 13.585 -10.683 1.00 20.46 97 VAL A O 1
ATOM 771 N N . HIS A 1 101 ? 63.344 11.758 -10.165 1.00 18.35 98 HIS A N 1
ATOM 772 C CA . HIS A 1 101 ? 62.286 12.516 -9.507 1.00 17.97 98 HIS A CA 1
ATOM 773 C C . HIS A 1 101 ? 62.389 12.190 -8.017 1.00 18.15 98 HIS A C 1
ATOM 774 O O . HIS A 1 101 ? 62.510 11.027 -7.626 1.00 18.96 98 HIS A O 1
ATOM 781 N N . LEU A 1 102 ? 62.350 13.230 -7.196 1.00 17.82 99 LEU A N 1
ATOM 782 C CA . LEU A 1 102 ? 62.477 13.098 -5.752 1.00 17.91 99 LEU A CA 1
ATOM 783 C C . LEU A 1 102 ? 61.509 13.970 -4.981 1.00 17.42 99 LEU A C 1
ATOM 784 O O . LEU A 1 102 ? 61.083 15.021 -5.448 1.00 17.77 99 LEU A O 1
ATOM 789 N N . SER A 1 103 ? 61.166 13.508 -3.789 1.00 18.70 100 SER A N 1
ATOM 790 C CA . SER A 1 103 ? 60.352 14.265 -2.852 1.00 17.92 100 SER A CA 1
ATOM 791 C C . SER A 1 103 ? 60.772 13.829 -1.452 1.00 18.50 100 SER A C 1
ATOM 792 O O . SER A 1 103 ? 61.160 12.668 -1.242 1.00 18.43 100 SER A O 1
ATOM 795 N N . ILE A 1 104 ? 60.730 14.779 -0.522 1.00 18.06 101 ILE A N 1
ATOM 796 C CA . ILE A 1 104 ? 61.078 14.562 0.876 1.00 18.57 101 ILE A CA 1
ATOM 797 C C . ILE A 1 104 ? 59.993 15.167 1.768 1.00 18.59 101 ILE A C 1
ATOM 798 O O . ILE A 1 104 ? 59.305 16.102 1.372 1.00 17.52 101 ILE A O 1
ATOM 803 N N . SER A 1 105 ? 59.837 14.612 2.963 1.00 18.42 102 SER A N 1
ATOM 804 C CA . SER A 1 105 ? 58.939 15.167 3.959 1.00 18.72 102 SER A CA 1
ATOM 805 C C . SER A 1 105 ? 59.448 14.733 5.319 1.00 19.00 102 SER A C 1
ATOM 806 O O . SER A 1 105 ? 59.981 13.630 5.472 1.00 18.77 102 SER A O 1
ATOM 809 N N . HIS A 1 106 ? 59.293 15.605 6.305 1.00 17.74 103 HIS A N 1
ATOM 810 C CA . HIS A 1 106 ? 59.703 15.285 7.660 1.00 17.62 103 HIS A CA 1
ATOM 811 C C . HIS A 1 106 ? 58.778 15.855 8.728 1.00 16.52 103 HIS A C 1
ATOM 812 O O . HIS A 1 106 ? 58.552 17.050 8.800 1.00 18.12 103 HIS A O 1
ATOM 819 N N . SER A 1 107 ? 58.201 14.985 9.537 1.00 17.74 104 SER A N 1
ATOM 820 C CA . SER A 1 107 ? 57.382 15.434 10.638 1.00 17.16 104 SER A CA 1
ATOM 821 C C . SER A 1 107 ? 58.350 15.634 11.803 1.00 18.84 104 SER A C 1
ATOM 822 O O . SER A 1 107 ? 59.571 15.678 11.616 1.00 17.29 104 SER A O 1
ATOM 825 N N . LYS A 1 108 ? 57.816 15.737 13.009 1.00 19.43 105 LYS A N 1
ATOM 826 C CA . LYS A 1 108 ? 58.655 15.925 14.164 1.00 20.77 105 LYS A CA 1
ATOM 827 C C . LYS A 1 108 ? 59.512 14.685 14.478 1.00 21.10 105 LYS A C 1
ATOM 828 O O . LYS A 1 108 ? 60.613 14.822 14.976 1.00 22.70 105 LYS A O 1
ATOM 834 N N . GLU A 1 109 ? 59.049 13.483 14.153 1.00 21.43 106 GLU A N 1
ATOM 835 C CA . GLU A 1 109 ? 59.835 12.285 14.460 1.00 21.73 106 GLU A CA 1
ATOM 836 C C . GLU A 1 109 ? 60.250 11.407 13.269 1.00 20.40 106 GLU A C 1
ATOM 837 O O . GLU A 1 109 ? 61.081 10.519 13.425 1.00 20.12 106 GLU A O 1
ATOM 843 N N . PHE A 1 110 ? 59.699 11.656 12.091 1.00 18.80 107 PHE A N 1
ATOM 844 C CA . PHE A 1 110 ? 60.032 10.857 10.939 1.00 18.87 107 PHE A CA 1
ATOM 845 C C . PHE A 1 110 ? 60.342 11.652 9.704 1.00 18.96 107 PHE A C 1
ATOM 846 O O . PHE A 1 110 ? 59.819 12.753 9.492 1.00 20.56 107 PHE A O 1
ATOM 854 N N . ALA A 1 111 ? 61.207 11.079 8.883 1.00 17.92 108 ALA A N 1
ATOM 855 C CA . ALA A 1 111 ? 61.527 11.652 7.607 1.00 17.81 108 ALA A CA 1
ATOM 856 C C . ALA A 1 111 ? 61.213 10.575 6.589 1.00 17.61 108 ALA A C 1
ATOM 857 O O . ALA A 1 111 ? 61.379 9.384 6.852 1.00 17.33 108 ALA A O 1
ATOM 859 N N A VAL A 1 112 ? 60.765 11.004 5.419 0.50 17.71 109 VAL A N 1
ATOM 860 N N B VAL A 1 112 ? 60.741 11.001 5.426 0.50 17.28 109 VAL A N 1
ATOM 861 C CA A VAL A 1 112 ? 60.441 10.088 4.347 0.50 17.85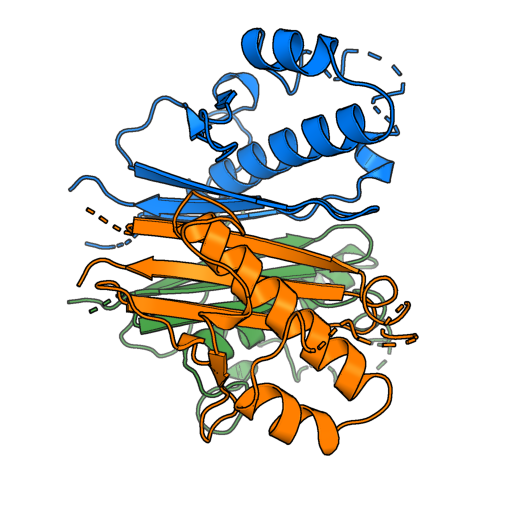 109 VAL A CA 1
ATOM 862 C CA B VAL A 1 112 ? 60.427 10.092 4.340 0.50 16.94 109 VAL A CA 1
ATOM 863 C C A VAL A 1 112 ? 60.929 10.669 3.042 0.50 17.30 109 VAL A C 1
ATOM 864 C C B VAL A 1 112 ? 60.930 10.671 3.041 0.50 16.84 109 VAL A C 1
ATOM 865 O O A VAL A 1 112 ? 60.921 11.882 2.855 0.50 17.17 109 VAL A O 1
ATOM 866 O O B VAL A 1 112 ? 60.937 11.884 2.858 0.50 16.71 109 VAL A O 1
ATOM 873 N N . ALA A 1 113 ? 61.364 9.798 2.142 1.00 17.85 110 ALA A N 1
ATOM 874 C CA . ALA A 1 113 ? 61.828 10.224 0.827 1.00 17.86 110 ALA A CA 1
ATOM 875 C C . ALA A 1 113 ? 61.374 9.194 -0.171 1.00 18.16 110 ALA A C 1
ATOM 876 O O . ALA A 1 113 ? 61.188 8.026 0.171 1.00 16.65 110 ALA A O 1
ATOM 878 N N . GLN A 1 114 ? 61.118 9.649 -1.392 1.00 19.88 111 GLN A N 1
ATOM 879 C CA . GLN A 1 114 ? 60.757 8.755 -2.466 1.00 20.84 111 GLN A CA 1
ATOM 880 C C . GLN A 1 114 ? 61.418 9.210 -3.749 1.00 20.31 111 GLN A C 1
ATOM 881 O O . GLN A 1 114 ? 61.617 10.401 -4.001 1.00 21.58 111 GLN A O 1
ATOM 887 N N . VAL A 1 115 ? 61.751 8.241 -4.572 1.00 19.45 112 VAL A N 1
ATOM 888 C CA . VAL A 1 115 ? 62.366 8.517 -5.838 1.00 18.54 112 VAL A CA 1
ATOM 889 C C . VAL A 1 115 ? 61.718 7.666 -6.902 1.00 18.83 112 VAL A C 1
ATOM 890 O O . VAL A 1 115 ? 61.329 6.508 -6.653 1.00 16.46 112 VAL A O 1
ATOM 894 N N . VAL A 1 116 ? 61.591 8.275 -8.079 1.00 19.12 113 VAL A N 1
ATOM 895 C CA . VAL A 1 116 ? 61.119 7.595 -9.272 1.00 17.89 113 VAL A CA 1
ATOM 896 C C . VAL A 1 116 ? 62.149 7.932 -10.319 1.00 18.30 113 VAL A C 1
ATOM 897 O O . VAL A 1 116 ? 62.425 9.103 -10.567 1.00 19.71 113 VAL A O 1
ATOM 901 N N . LEU A 1 117 ? 62.765 6.904 -10.882 1.00 19.37 114 LEU A N 1
ATOM 902 C CA . LEU A 1 117 ? 63.749 7.072 -11.956 1.00 20.22 114 LEU A CA 1
ATOM 903 C C . LEU A 1 117 ? 63.027 6.789 -13.239 1.00 20.81 114 LEU A C 1
ATOM 904 O O . LEU A 1 117 ? 62.385 5.747 -13.382 1.00 21.71 114 LEU A O 1
ATOM 909 N N . GLU A 1 118 ? 63.131 7.722 -14.176 1.00 21.37 115 GLU A N 1
ATOM 910 C CA . GLU A 1 118 ? 62.475 7.606 -15.456 1.00 21.15 115 GLU A CA 1
ATOM 911 C C . GLU A 1 118 ? 63.502 7.542 -16.585 1.00 21.94 115 GLU A C 1
ATOM 912 O O . GLU A 1 118 ? 64.528 8.212 -16.544 1.00 21.17 115 GLU A O 1
ATOM 918 N N . SER A 1 119 ? 63.217 6.729 -17.592 1.00 23.78 116 SER A N 1
ATOM 919 C CA . SER A 1 119 ? 64.096 6.602 -18.742 1.00 26.45 116 SER A CA 1
ATOM 920 C C . SER A 1 119 ? 64.069 7.840 -19.607 1.00 26.98 116 SER A C 1
ATOM 921 O O . SER A 1 119 ? 63.019 8.407 -19.865 1.00 26.18 116 SER A O 1
ATOM 924 N N . SER A 1 120 ? 65.247 8.245 -20.056 1.00 29.82 117 SER A N 1
ATOM 925 C CA . SER A 1 120 ? 65.395 9.378 -20.959 1.00 31.97 117 SER A CA 1
ATOM 926 C C . SER A 1 120 ? 65.601 8.742 -22.312 1.00 32.73 117 SER A C 1
ATOM 927 O O . SER A 1 120 ? 66.546 9.074 -23.022 1.00 33.63 117 SER A O 1
ATOM 930 N N . SER A 1 121 ? 64.714 7.802 -22.630 1.00 33.82 118 SER A N 1
ATOM 931 C CA . SER A 1 121 ? 64.746 6.993 -23.850 1.00 34.54 118 SER A CA 1
ATOM 932 C C . SER A 1 121 ? 64.152 5.636 -23.477 1.00 34.60 118 SER A C 1
ATOM 933 O O . SER A 1 121 ? 63.654 4.909 -24.331 1.00 35.28 118 SER A O 1
ATOM 936 N N . ALA B 1 3 ? 59.165 13.692 -21.811 1.00 23.54 0 ALA B N 1
ATOM 937 C CA . ALA B 1 3 ? 58.976 14.237 -20.435 1.00 24.40 0 ALA B CA 1
ATOM 938 C C . ALA B 1 3 ? 57.634 13.746 -19.876 1.00 23.67 0 ALA B C 1
ATOM 939 O O . ALA B 1 3 ? 56.662 14.504 -19.826 1.00 25.20 0 ALA B O 1
ATOM 949 N N . ILE B 1 5 ? 56.883 12.060 -16.602 1.00 15.15 2 ILE B N 1
ATOM 950 C CA . ILE B 1 5 ? 56.557 12.415 -15.221 1.00 13.96 2 ILE B CA 1
ATOM 951 C C . ILE B 1 5 ? 56.891 13.892 -15.056 1.00 12.69 2 ILE B C 1
ATOM 952 O O . ILE B 1 5 ? 58.023 14.297 -15.268 1.00 12.42 2 ILE B O 1
ATOM 957 N N . VAL B 1 6 ? 55.898 14.695 -14.713 1.00 11.24 3 VAL B N 1
ATOM 958 C CA . VAL B 1 6 ? 56.105 16.117 -14.486 1.00 11.17 3 VAL B CA 1
ATOM 959 C C . VAL B 1 6 ? 56.709 16.360 -13.088 1.00 10.81 3 VAL B C 1
ATOM 960 O O . VAL B 1 6 ? 57.514 17.268 -12.896 1.00 9.61 3 VAL B O 1
ATOM 964 N N . GLY B 1 7 ? 56.313 15.553 -12.107 1.00 10.26 4 GLY B N 1
ATOM 965 C CA . GLY B 1 7 ? 56.861 15.698 -10.766 1.00 9.12 4 GLY B CA 1
ATOM 966 C C . GLY B 1 7 ? 56.214 14.714 -9.824 1.00 8.87 4 GLY B C 1
ATOM 967 O O . GLY B 1 7 ? 55.195 14.099 -10.163 1.00 7.66 4 GLY B O 1
ATOM 968 N N . ILE B 1 8 ? 56.802 14.566 -8.637 1.00 8.50 5 ILE B N 1
ATOM 969 C CA . ILE B 1 8 ? 56.239 13.684 -7.618 1.00 7.76 5 ILE B CA 1
ATOM 970 C C . ILE B 1 8 ? 56.281 14.423 -6.275 1.00 8.71 5 ILE B C 1
ATOM 971 O O . ILE B 1 8 ? 57.063 15.359 -6.100 1.00 8.08 5 ILE B O 1
ATOM 976 N N . GLY B 1 9 ? 55.418 14.024 -5.342 1.00 9.81 6 GLY B N 1
ATOM 977 C CA . GLY B 1 9 ? 55.375 14.654 -4.035 1.00 10.66 6 GLY B CA 1
ATOM 978 C C . GLY B 1 9 ? 54.940 13.662 -2.982 1.00 11.52 6 GLY B C 1
ATOM 979 O O . GLY B 1 9 ? 54.147 12.743 -3.267 1.00 10.38 6 GLY B O 1
ATOM 980 N N . ILE B 1 10 ? 55.497 13.802 -1.780 1.00 11.17 7 ILE B N 1
ATOM 981 C CA . ILE B 1 10 ? 55.131 12.913 -0.677 1.00 11.30 7 ILE B CA 1
ATOM 982 C C . ILE B 1 10 ? 54.973 13.748 0.584 1.00 11.38 7 ILE B C 1
ATOM 983 O O . ILE B 1 10 ? 55.591 14.787 0.726 1.00 12.69 7 ILE B O 1
ATOM 988 N N . ASP B 1 11 ? 54.133 13.310 1.502 1.00 12.42 8 ASP B N 1
ATOM 989 C CA . ASP B 1 11 ? 53.986 14.053 2.737 1.00 13.47 8 ASP B CA 1
ATOM 990 C C . ASP B 1 11 ? 53.625 13.082 3.847 1.00 13.13 8 ASP B C 1
ATOM 991 O O . ASP B 1 11 ? 52.880 12.129 3.611 1.00 12.92 8 ASP B O 1
ATOM 996 N N . ILE B 1 12 ? 54.158 13.330 5.042 1.00 11.87 9 ILE B N 1
ATOM 997 C CA . ILE B 1 12 ? 53.843 12.529 6.219 1.00 12.22 9 ILE B CA 1
ATOM 998 C C . ILE B 1 12 ? 53.384 13.513 7.290 1.00 13.61 9 ILE B C 1
ATOM 999 O O . ILE B 1 12 ? 54.042 14.533 7.515 1.00 15.30 9 ILE B O 1
ATOM 1004 N N . ILE B 1 13 ? 52.237 13.235 7.914 1.00 13.64 10 ILE B N 1
ATOM 1005 C CA . ILE B 1 13 ? 51.675 14.112 8.943 1.00 14.13 10 ILE B CA 1
ATOM 1006 C C . ILE B 1 13 ? 51.337 13.350 10.219 1.00 12.80 10 ILE B C 1
ATOM 1007 O O . ILE B 1 13 ? 50.726 12.276 10.191 1.00 13.76 10 ILE B O 1
ATOM 1012 N N . GLU B 1 14 ? 51.741 13.916 11.337 1.00 12.19 11 GLU B N 1
ATOM 1013 C CA . GLU B 1 14 ? 51.445 13.347 12.650 1.00 11.77 11 GLU B CA 1
ATOM 1014 C C . GLU B 1 14 ? 49.966 13.655 12.930 1.00 10.87 11 GLU B C 1
ATOM 1015 O O . GLU B 1 14 ? 49.594 14.814 12.978 1.00 10.58 11 GLU B O 1
ATOM 1021 N N . LEU B 1 15 ? 49.117 12.641 13.079 1.00 11.07 12 LEU B N 1
ATOM 1022 C CA . LEU B 1 15 ? 47.667 12.886 13.287 1.00 11.81 12 LEU B CA 1
ATOM 1023 C C . LEU B 1 15 ? 47.332 13.769 14.484 1.00 11.63 12 LEU B C 1
ATOM 1024 O O . LEU B 1 15 ? 46.416 14.583 14.394 1.00 10.43 12 LEU B O 1
ATOM 1029 N N A ASN B 1 16 ? 48.049 13.603 15.595 0.50 11.87 13 ASN B N 1
ATOM 1030 N N B ASN B 1 16 ? 48.063 13.602 15.590 0.50 11.86 13 ASN B N 1
ATOM 1031 C CA A ASN B 1 16 ? 47.786 14.414 16.791 0.50 12.45 13 ASN B CA 1
ATOM 1032 C CA B ASN B 1 16 ? 47.844 14.410 16.801 0.50 12.45 13 ASN B CA 1
ATOM 1033 C C A ASN B 1 16 ? 47.991 15.912 16.538 0.50 13.32 13 ASN B C 1
ATOM 1034 C C B ASN B 1 16 ? 47.981 15.906 16.525 0.50 13.31 13 ASN B C 1
ATOM 1035 O O A ASN B 1 16 ? 47.401 16.751 17.219 0.50 12.69 13 ASN B O 1
ATOM 1036 O O B ASN B 1 16 ? 47.340 16.733 17.174 0.50 12.67 13 ASN B O 1
ATOM 1045 N N . ARG B 1 17 ? 48.818 16.248 15.552 1.00 14.21 14 ARG B N 1
ATOM 1046 C CA . ARG B 1 17 ? 49.040 17.638 15.195 1.00 16.07 14 ARG B CA 1
ATOM 1047 C C . ARG B 1 17 ? 47.766 18.157 14.543 1.00 15.59 14 ARG B C 1
ATOM 1048 O O . ARG B 1 17 ? 47.329 19.263 14.823 1.00 15.38 14 ARG B O 1
ATOM 1056 N N . ILE B 1 18 ? 47.165 17.351 13.677 1.00 15.37 15 ILE B N 1
ATOM 1057 C CA . ILE B 1 18 ? 45.931 17.762 13.029 1.00 15.63 15 ILE B CA 1
ATOM 1058 C C . ILE B 1 18 ? 44.809 17.834 14.065 1.00 15.83 15 ILE B C 1
ATOM 1059 O O . ILE B 1 18 ? 44.069 18.827 14.131 1.00 16.37 15 ILE B O 1
ATOM 1064 N N . GLU B 1 19 ? 44.704 16.803 14.892 1.00 15.25 16 GLU B N 1
ATOM 1065 C CA . GLU B 1 19 ? 43.697 16.790 15.932 1.00 15.60 16 GLU B CA 1
ATOM 1066 C C . GLU B 1 19 ? 43.771 18.072 16.771 1.00 16.30 16 GLU B C 1
ATOM 1067 O O . GLU B 1 19 ? 42.738 18.641 17.121 1.00 15.41 16 GLU B O 1
ATOM 1073 N N . LYS B 1 20 ? 44.982 18.529 17.088 1.00 18.01 17 LYS B N 1
ATOM 1074 C CA . LYS B 1 20 ? 45.137 19.744 17.896 1.00 19.62 17 LYS B CA 1
ATOM 1075 C C . LYS B 1 20 ? 44.683 20.952 17.103 1.00 20.71 17 LYS B C 1
ATOM 1076 O O . LYS B 1 20 ? 43.976 21.818 17.628 1.00 20.39 17 LYS B O 1
ATOM 1098 N N . LEU B 1 22 ? 42.537 21.017 14.941 1.00 21.68 19 LEU B N 1
ATOM 1099 C CA . LEU B 1 22 ? 41.078 20.960 14.844 1.00 22.61 19 LEU B CA 1
ATOM 1100 C C . LEU B 1 22 ? 40.353 21.575 16.043 1.00 23.86 19 LEU B C 1
ATOM 1101 O O . LEU B 1 22 ? 39.161 21.824 15.950 1.00 24.85 19 LEU B O 1
ATOM 1106 N N . ASP B 1 23 ? 41.049 21.843 17.151 1.00 25.25 20 ASP B N 1
ATOM 1107 C CA . ASP B 1 23 ? 40.406 22.473 18.320 1.00 26.27 20 ASP B CA 1
ATOM 1108 C C . ASP B 1 23 ? 40.548 23.995 18.350 1.00 25.97 20 ASP B C 1
ATOM 1109 O O . ASP B 1 23 ? 41.563 24.547 17.924 1.00 26.47 20 ASP B O 1
ATOM 1114 N N . LYS B 1 27 ? 38.944 28.777 12.056 1.00 24.90 24 LYS B N 1
ATOM 1115 C CA . LYS B 1 27 ? 38.346 27.487 11.743 1.00 25.23 24 LYS B CA 1
ATOM 1116 C C . LYS B 1 27 ? 39.291 26.796 10.756 1.00 23.47 24 LYS B C 1
ATOM 1117 O O . LYS B 1 27 ? 39.342 27.128 9.568 1.00 23.30 24 LYS B O 1
ATOM 1123 N N . PHE B 1 28 ? 40.040 25.840 11.282 1.00 20.59 25 PHE B N 1
ATOM 1124 C CA . PHE B 1 28 ? 41.031 25.100 10.533 1.00 19.07 25 PHE B CA 1
ATOM 1125 C C . PHE B 1 28 ? 40.481 24.353 9.321 1.00 18.36 25 PHE B C 1
ATOM 1126 O O . PHE B 1 28 ? 41.059 24.440 8.238 1.00 16.23 25 PHE B O 1
ATOM 1142 N N . GLU B 1 30 ? 37.869 24.898 7.607 1.00 16.89 27 GLU B N 1
ATOM 1143 C CA . GLU B 1 30 ? 37.434 25.803 6.569 1.00 17.19 27 GLU B CA 1
ATOM 1144 C C . GLU B 1 30 ? 38.619 26.168 5.686 1.00 15.46 27 GLU B C 1
ATOM 1145 O O . GLU B 1 30 ? 38.453 26.484 4.522 1.00 15.98 27 GLU B O 1
ATOM 1151 N N . ARG B 1 31 ? 39.814 26.114 6.247 1.00 14.66 28 ARG B N 1
ATOM 1152 C CA . ARG B 1 31 ? 41.011 26.468 5.498 1.00 15.22 28 ARG B CA 1
ATOM 1153 C C . ARG B 1 31 ? 41.591 25.335 4.659 1.00 15.03 28 ARG B C 1
ATOM 1154 O O . ARG B 1 31 ? 42.198 25.585 3.624 1.00 12.65 28 ARG B O 1
ATOM 1162 N N . ILE B 1 32 ? 41.380 24.095 5.085 1.00 16.06 29 ILE B N 1
ATOM 1163 C CA . ILE B 1 32 ? 41.977 22.950 4.388 1.00 17.20 29 ILE B CA 1
ATOM 1164 C C . ILE B 1 32 ? 41.036 22.255 3.412 1.00 17.87 29 ILE B C 1
ATOM 1165 O O . ILE B 1 32 ? 41.419 21.955 2.283 1.00 17.09 29 ILE B O 1
ATOM 1170 N N . LEU B 1 33 ? 39.802 22.040 3.858 1.00 19.83 30 LEU B N 1
ATOM 1171 C CA . LEU B 1 33 ? 38.774 21.347 3.093 1.00 20.28 30 LEU B CA 1
ATOM 1172 C C . LEU B 1 33 ? 37.839 22.289 2.340 1.00 20.70 30 LEU B C 1
ATOM 1173 O O . LEU B 1 33 ? 37.380 23.289 2.892 1.00 20.39 30 LEU B O 1
ATOM 1178 N N . THR B 1 34 ? 37.523 21.943 1.094 1.00 20.94 31 THR B N 1
ATOM 1179 C CA . THR B 1 34 ? 36.573 22.723 0.311 1.00 20.62 31 THR B CA 1
ATOM 1180 C C . THR B 1 34 ? 35.179 22.369 0.837 1.00 21.88 31 THR B C 1
ATOM 1181 O O . THR B 1 34 ? 35.024 21.474 1.672 1.00 20.82 31 THR B O 1
ATOM 1185 N N . GLU B 1 35 ? 34.183 23.082 0.329 1.00 22.84 32 GLU B N 1
ATOM 1186 C CA . GLU B 1 35 ? 32.775 22.926 0.709 1.00 24.24 32 GLU B CA 1
ATOM 1187 C C . GLU B 1 35 ? 32.331 21.475 0.592 1.00 24.08 32 GLU B C 1
ATOM 1188 O O . GLU B 1 35 ? 31.754 20.914 1.541 1.00 23.70 32 GLU B O 1
ATOM 1194 N N . ASN B 1 36 ? 32.600 20.865 -0.565 1.00 23.31 33 ASN B N 1
ATOM 1195 C CA . ASN B 1 36 ? 32.242 19.465 -0.773 1.00 23.15 33 ASN B CA 1
ATOM 1196 C C . ASN B 1 36 ? 32.906 18.554 0.245 1.00 23.01 33 ASN B C 1
ATOM 1197 O O . ASN B 1 36 ? 32.266 17.664 0.770 1.00 24.15 33 ASN B O 1
ATOM 1202 N N . GLU B 1 37 ? 34.195 18.764 0.501 1.00 22.27 34 GLU B N 1
ATOM 1203 C CA . GLU B 1 37 ? 34.927 17.937 1.456 1.00 22.92 34 GLU B CA 1
ATOM 1204 C C . GLU B 1 37 ? 34.377 18.102 2.875 1.00 23.42 34 GLU B C 1
ATOM 1205 O O . GLU B 1 37 ? 34.331 17.140 3.652 1.00 24.06 34 GLU B O 1
ATOM 1211 N N . ARG B 1 38 ? 33.952 19.316 3.208 1.00 23.23 35 ARG B N 1
ATOM 1212 C CA . ARG B 1 38 ? 33.392 19.585 4.525 1.00 23.34 35 ARG B CA 1
ATOM 1213 C C . ARG B 1 38 ? 32.064 18.888 4.684 1.00 23.12 35 ARG B C 1
ATOM 1214 O O . ARG B 1 38 ? 31.750 18.409 5.765 1.00 22.85 35 ARG B O 1
ATOM 1222 N N . ASN B 1 39 ? 31.283 18.826 3.614 1.00 23.22 36 ASN B N 1
ATOM 1223 C CA . ASN B 1 39 ? 30.011 18.127 3.676 1.00 24.14 36 ASN B CA 1
ATOM 1224 C C . ASN B 1 39 ? 30.230 16.631 3.898 1.00 24.28 36 ASN B C 1
ATOM 1225 O O . ASN B 1 39 ? 29.396 15.952 4.479 1.00 22.97 36 ASN B O 1
ATOM 1230 N N . VAL B 1 40 ? 31.365 16.114 3.447 1.00 25.26 37 VAL B N 1
ATOM 1231 C CA . VAL B 1 40 ? 31.677 14.722 3.705 1.00 25.54 37 VAL B CA 1
ATOM 1232 C C . VAL B 1 40 ? 32.160 14.604 5.161 1.00 25.71 37 VAL B C 1
ATOM 1233 O O . VAL B 1 40 ? 31.738 13.698 5.889 1.00 26.62 37 VAL B O 1
ATOM 1237 N N . ALA B 1 41 ? 33.012 15.537 5.588 1.00 24.90 38 ALA B N 1
ATOM 1238 C CA . ALA B 1 41 ? 33.565 15.534 6.953 1.00 24.66 38 ALA B CA 1
ATOM 1239 C C . ALA B 1 41 ? 32.510 15.653 8.075 1.00 24.88 38 ALA B C 1
ATOM 1240 O O . ALA B 1 41 ? 32.707 15.095 9.157 1.00 23.56 38 ALA B O 1
ATOM 1242 N N . LYS B 1 42 ? 31.406 16.361 7.811 1.00 25.61 39 LYS B N 1
ATOM 1243 C CA . LYS B 1 42 ? 30.335 16.537 8.795 1.00 27.10 39 LYS B CA 1
ATOM 1244 C C . LYS B 1 42 ? 29.751 15.216 9.276 1.00 27.31 39 LYS B C 1
ATOM 1245 O O . LYS B 1 42 ? 29.217 15.142 10.376 1.00 26.86 39 LYS B O 1
ATOM 1251 N N . GLY B 1 43 ? 29.819 14.189 8.434 1.00 27.29 40 GLY B N 1
ATOM 1252 C CA . GLY B 1 43 ? 29.308 12.880 8.794 1.00 26.67 40 GLY B CA 1
ATOM 1253 C C . GLY B 1 43 ? 30.367 12.003 9.428 1.00 27.10 40 GLY B C 1
ATOM 1254 O O . GLY B 1 43 ? 30.111 10.842 9.694 1.00 28.05 40 GLY B O 1
ATOM 1255 N N . LEU B 1 44 ? 31.567 12.542 9.651 1.00 26.93 41 LEU B N 1
ATOM 1256 C CA . LEU B 1 44 ? 32.644 11.786 10.286 1.00 26.20 41 LEU B CA 1
ATOM 1257 C C . LEU B 1 44 ? 32.831 12.303 11.715 1.00 26.21 41 LEU B C 1
ATOM 1258 O O . LEU B 1 44 ? 32.430 13.422 12.044 1.00 25.68 41 LEU B O 1
ATOM 1263 N N . LYS B 1 45 ? 33.427 11.482 12.568 1.00 25.81 42 LYS B N 1
ATOM 1264 C CA . LYS B 1 45 ? 33.681 11.897 13.930 1.00 26.37 42 LYS B CA 1
ATOM 1265 C C . LYS B 1 45 ? 34.934 11.233 14.463 1.00 26.01 42 LYS B C 1
ATOM 1266 O O . LYS B 1 45 ? 35.472 10.301 13.855 1.00 26.31 42 LYS B O 1
ATOM 1272 N N . GLY B 1 46 ? 35.406 11.749 15.592 1.00 25.82 43 GLY B N 1
ATOM 1273 C CA . GLY B 1 46 ? 36.592 11.231 16.265 1.00 24.84 43 GLY B CA 1
ATOM 1274 C C . GLY B 1 46 ? 37.802 11.043 15.384 1.00 23.98 43 GLY B C 1
ATOM 1275 O O . GLY B 1 46 ? 38.132 11.901 14.569 1.00 24.37 43 GLY B O 1
ATOM 1276 N N . SER B 1 47 ? 38.451 9.896 15.551 1.00 24.04 44 SER B N 1
ATOM 1277 C CA . SER B 1 47 ? 39.661 9.547 14.814 1.00 25.17 44 SER B CA 1
ATOM 1278 C C . SER B 1 47 ? 39.466 9.530 13.321 1.00 23.98 44 SER B C 1
ATOM 1279 O O . SER B 1 47 ? 40.379 9.860 12.573 1.00 24.73 44 SER B O 1
ATOM 1282 N N . ARG B 1 48 ? 38.289 9.109 12.889 1.00 22.78 45 ARG B N 1
ATOM 1283 C CA . ARG B 1 48 ? 38.003 9.051 11.472 1.00 22.14 45 ARG B CA 1
ATOM 1284 C C . ARG B 1 48 ? 37.989 10.448 10.861 1.00 21.50 45 ARG B C 1
ATOM 1285 O O . ARG B 1 48 ? 38.513 10.662 9.766 1.00 21.77 45 ARG B O 1
ATOM 1293 N N . LEU B 1 49 ? 37.392 11.407 11.555 1.00 20.75 46 LEU B N 1
ATOM 1294 C CA . LEU B 1 49 ? 37.407 12.772 11.056 1.00 20.32 46 LEU B CA 1
ATOM 1295 C C . LEU B 1 49 ? 38.846 13.286 11.090 1.00 19.90 46 LEU B C 1
ATOM 1296 O O . LEU B 1 49 ? 39.297 13.914 10.148 1.00 21.76 46 LEU B O 1
ATOM 1301 N N . THR B 1 50 ? 39.584 13.015 12.168 1.00 20.34 47 THR B N 1
ATOM 1302 C CA . THR B 1 50 ? 40.957 13.500 12.248 1.00 19.35 47 THR B CA 1
ATOM 1303 C C . THR B 1 50 ? 41.811 12.954 11.108 1.00 20.69 47 THR B C 1
ATOM 1304 O O . THR B 1 50 ? 42.566 13.714 10.477 1.00 20.46 47 THR B O 1
ATOM 1308 N N . GLU B 1 51 ? 41.714 11.641 10.860 1.00 20.55 48 GLU B N 1
ATOM 1309 C CA . GLU B 1 51 ? 42.525 11.013 9.809 1.00 21.29 48 GLU B CA 1
ATOM 1310 C C . GLU B 1 51 ? 42.089 11.474 8.406 1.00 20.86 48 GLU B C 1
ATOM 1311 O O . GLU B 1 51 ? 42.900 11.548 7.495 1.00 22.30 48 GLU B O 1
ATOM 1317 N N . PHE B 1 52 ? 40.807 11.783 8.247 1.00 20.46 49 PHE B N 1
ATOM 1318 C CA . PHE B 1 52 ? 40.265 12.272 6.980 1.00 19.85 49 PHE B CA 1
ATOM 1319 C C . PHE B 1 52 ? 40.825 13.670 6.654 1.00 20.31 49 PHE B C 1
ATOM 1320 O O . PHE B 1 52 ? 41.213 13.971 5.518 1.00 20.07 49 PHE B O 1
ATOM 1328 N N . VAL B 1 53 ? 40.836 14.537 7.659 1.00 19.76 50 VAL B N 1
ATOM 1329 C CA . VAL B 1 53 ? 41.363 15.875 7.466 1.00 19.14 50 VAL B CA 1
ATOM 1330 C C . VAL B 1 53 ? 42.861 15.794 7.191 1.00 19.56 50 VAL B C 1
ATOM 1331 O O . VAL B 1 53 ? 43.379 16.480 6.298 1.00 19.47 50 VAL B O 1
ATOM 1335 N N . ALA B 1 54 ? 43.542 14.947 7.953 1.00 17.84 51 ALA B N 1
ATOM 1336 C CA . ALA B 1 54 ? 44.968 14.785 7.804 1.00 18.42 51 ALA B CA 1
ATOM 1337 C C . ALA B 1 54 ? 45.283 14.232 6.429 1.00 18.06 51 ALA B C 1
ATOM 1338 O O . ALA B 1 54 ? 46.237 14.660 5.794 1.00 19.43 51 ALA B O 1
ATOM 1340 N N . GLY B 1 55 ? 44.505 13.262 5.980 1.00 18.27 52 GLY B N 1
ATOM 1341 C CA . GLY B 1 55 ? 44.732 12.675 4.658 1.00 19.91 52 GLY B CA 1
ATOM 1342 C C . GLY B 1 55 ? 44.631 13.708 3.559 1.00 19.90 52 GLY B C 1
ATOM 1343 O O . GLY B 1 55 ? 45.497 13.781 2.689 1.00 20.49 52 GLY B O 1
ATOM 1344 N N . ARG B 1 56 ? 43.567 14.510 3.603 1.00 20.55 53 ARG B N 1
ATOM 1345 C CA . ARG B 1 56 ? 43.369 15.583 2.614 1.00 21.62 53 ARG B CA 1
ATOM 1346 C C . ARG B 1 56 ? 44.484 16.623 2.602 1.00 21.31 53 ARG B C 1
ATOM 1347 O O . ARG B 1 56 ? 44.927 17.057 1.530 1.00 18.86 53 ARG B O 1
ATOM 1355 N N . PHE B 1 57 ? 44.915 17.020 3.796 1.00 21.26 54 PHE B N 1
ATOM 1356 C CA . PHE B 1 57 ? 46.007 17.979 3.972 1.00 21.38 54 PHE B CA 1
ATOM 1357 C C . PHE B 1 57 ? 47.238 17.442 3.262 1.00 19.98 54 PHE B C 1
ATOM 1358 O O . PHE B 1 57 ? 47.815 18.088 2.403 1.00 19.47 54 PHE B O 1
ATOM 1366 N N . ALA B 1 58 ? 47.621 16.234 3.659 1.00 20.19 55 ALA B N 1
ATOM 1367 C CA . ALA B 1 58 ? 48.782 15.532 3.120 1.00 18.84 55 ALA B CA 1
ATOM 1368 C C . ALA B 1 58 ? 48.705 15.341 1.597 1.00 19.07 55 ALA B C 1
ATOM 1369 O O . ALA B 1 58 ? 49.716 15.480 0.913 1.00 19.06 55 ALA B O 1
ATOM 1371 N N . ALA B 1 59 ? 47.519 15.040 1.075 1.00 17.92 56 ALA B N 1
ATOM 1372 C CA . ALA B 1 59 ? 47.345 14.854 -0.366 1.00 18.47 56 ALA B CA 1
ATOM 1373 C C . ALA B 1 59 ? 47.572 16.145 -1.135 1.00 20.00 56 ALA B C 1
ATOM 1374 O O . ALA B 1 59 ? 48.226 16.161 -2.193 1.00 19.22 56 ALA B O 1
ATOM 1376 N N . LYS B 1 60 ? 46.986 17.225 -0.620 1.00 20.87 57 LYS B N 1
ATOM 1377 C CA . LYS B 1 60 ? 47.077 18.530 -1.249 1.00 19.56 57 LYS B CA 1
ATOM 1378 C C . LYS B 1 60 ? 48.504 19.055 -1.191 1.00 20.70 57 LYS B C 1
ATOM 1379 O O . LYS B 1 60 ? 49.021 19.587 -2.187 1.00 21.53 57 LYS B O 1
ATOM 1385 N N . GLU B 1 61 ? 49.159 18.880 -0.049 1.00 19.29 58 GLU B N 1
ATOM 1386 C CA . GLU B 1 61 ? 50.550 19.293 0.083 1.00 20.05 58 GLU B CA 1
ATOM 1387 C C . GLU B 1 61 ? 51.452 18.475 -0.837 1.00 19.70 58 GLU B C 1
ATOM 1388 O O . GLU B 1 61 ? 52.338 19.005 -1.508 1.00 20.31 58 GLU B O 1
ATOM 1394 N N . ALA B 1 62 ? 51.242 17.168 -0.852 1.00 19.30 59 ALA B N 1
ATOM 1395 C CA . ALA B 1 62 ? 52.018 16.292 -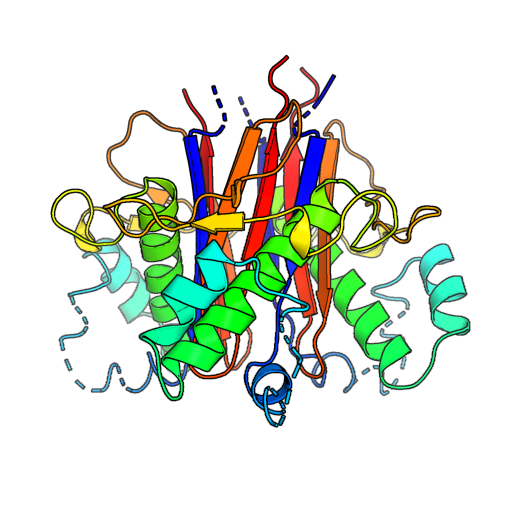1.707 1.00 18.89 59 ALA B CA 1
ATOM 1396 C C . ALA B 1 62 ? 51.882 16.759 -3.140 1.00 18.13 59 ALA B C 1
ATOM 1397 O O . ALA B 1 62 ? 52.858 16.812 -3.876 1.00 18.22 59 ALA B O 1
ATOM 1399 N N . TYR B 1 63 ? 50.656 17.086 -3.530 1.00 17.91 60 TYR B N 1
ATOM 1400 C CA . TYR B 1 63 ? 50.389 17.533 -4.886 1.00 18.94 60 TYR B CA 1
ATOM 1401 C C . TYR B 1 63 ? 51.127 18.827 -5.199 1.00 18.87 60 TYR B C 1
ATOM 1402 O O . TYR B 1 63 ? 51.655 18.989 -6.297 1.00 18.92 60 TYR B O 1
ATOM 1411 N N . SER B 1 64 ? 51.167 19.725 -4.223 1.00 18.88 61 SER B N 1
ATOM 1412 C CA . SER B 1 64 ? 51.822 21.028 -4.376 1.00 19.08 61 SER B CA 1
ATOM 1413 C C . SER B 1 64 ? 53.337 20.861 -4.485 1.00 19.37 61 SER B C 1
ATOM 1414 O O . SER B 1 64 ? 54.029 21.700 -5.051 1.00 20.93 61 SER B O 1
ATOM 1417 N N . LYS B 1 65 ? 53.860 19.790 -3.920 1.00 20.57 62 LYS B N 1
ATOM 1418 C CA . LYS B 1 65 ? 55.281 19.511 -4.034 1.00 20.76 62 LYS B CA 1
ATOM 1419 C C . LYS B 1 65 ? 55.532 18.910 -5.422 1.00 21.54 62 LYS B C 1
ATOM 1420 O O . LYS B 1 65 ? 56.559 19.154 -6.045 1.00 23.36 62 LYS B O 1
ATOM 1426 N N . ALA B 1 66 ? 54.586 18.121 -5.899 1.00 20.92 63 ALA B N 1
ATOM 1427 C CA . ALA B 1 66 ? 54.712 17.518 -7.214 1.00 21.86 63 ALA B CA 1
ATOM 1428 C C . ALA B 1 66 ? 54.770 18.610 -8.273 1.00 20.89 63 ALA B C 1
ATOM 1429 O O . ALA B 1 66 ? 55.493 18.486 -9.258 1.00 21.94 63 ALA B O 1
ATOM 1431 N N . VAL B 1 67 ? 54.025 19.689 -8.083 1.00 20.36 64 VAL B N 1
ATOM 1432 C CA . VAL B 1 67 ? 54.082 20.763 -9.057 1.00 19.82 64 VAL B CA 1
ATOM 1433 C C . VAL B 1 67 ? 55.391 21.555 -8.902 1.00 19.58 64 VAL B C 1
ATOM 1434 O O . VAL B 1 67 ? 55.808 22.232 -9.853 1.00 18.43 64 VAL B O 1
ATOM 1438 N N . GLY B 1 68 ? 56.019 21.484 -7.717 1.00 17.44 65 GLY B N 1
ATOM 1439 C CA . GLY B 1 68 ? 57.311 22.136 -7.460 1.00 16.93 65 GLY B CA 1
ATOM 1440 C C . GLY B 1 68 ? 57.230 23.467 -6.737 1.00 16.89 65 GLY B C 1
ATOM 1441 O O . GLY B 1 68 ? 58.235 24.126 -6.478 1.00 15.15 65 GLY B O 1
ATOM 1442 N N . THR B 1 69 ? 56.029 23.872 -6.366 1.00 17.64 66 THR B N 1
ATOM 1443 C CA . THR B 1 69 ? 55.874 25.167 -5.718 1.00 17.41 66 THR B CA 1
ATOM 1444 C C . THR B 1 69 ? 55.504 25.116 -4.229 1.00 18.15 66 THR B C 1
ATOM 1445 O O . THR B 1 69 ? 55.756 26.062 -3.503 1.00 19.85 66 THR B O 1
ATOM 1449 N N . GLY B 1 70 ? 54.896 24.027 -3.784 1.00 18.49 67 GLY B N 1
ATOM 1450 C CA . GLY B 1 70 ? 54.378 23.953 -2.414 1.00 18.08 67 GLY B CA 1
ATOM 1451 C C . GLY B 1 70 ? 53.098 24.786 -2.361 1.00 18.58 67 GLY B C 1
ATOM 1452 O O . GLY B 1 70 ? 52.726 25.421 -3.369 1.00 17.60 67 GLY B O 1
ATOM 1453 N N . ILE B 1 71 ? 52.416 24.771 -1.208 1.00 17.76 68 ILE B N 1
ATOM 1454 C CA . ILE B 1 71 ? 51.209 25.549 -0.997 1.00 17.51 68 ILE B CA 1
ATOM 1455 C C . ILE B 1 71 ? 51.603 27.040 -1.056 1.00 18.21 68 ILE B C 1
ATOM 1456 O O . ILE B 1 71 ? 52.487 27.495 -0.321 1.00 19.58 68 ILE B O 1
ATOM 1461 N N . GLY B 1 72 ? 50.978 27.793 -1.955 1.00 17.64 69 GLY B N 1
ATOM 1462 C CA . GLY B 1 72 ? 51.360 29.193 -2.146 1.00 17.44 69 GLY B CA 1
ATOM 1463 C C . GLY B 1 72 ? 50.455 29.901 -3.122 1.00 16.54 69 GLY B C 1
ATOM 1464 O O . GLY B 1 72 ? 49.317 29.519 -3.278 1.00 15.69 69 GLY B O 1
ATOM 1465 N N . LYS B 1 73 ? 50.951 30.939 -3.775 1.00 17.08 70 LYS B N 1
ATOM 1466 C CA . LYS B 1 73 ? 50.104 31.699 -4.712 1.00 17.95 70 LYS B CA 1
ATOM 1467 C C . LYS B 1 73 ? 49.616 30.897 -5.932 1.00 18.54 70 LYS B C 1
ATOM 1468 O O . LYS B 1 73 ? 48.571 31.211 -6.472 1.00 17.62 70 LYS B O 1
ATOM 1474 N N . GLU B 1 74 ? 50.368 29.884 -6.365 1.00 19.29 71 GLU B N 1
ATOM 1475 C CA . GLU B 1 74 ? 49.954 29.080 -7.520 1.00 20.69 71 GLU B CA 1
ATOM 1476 C C . GLU B 1 74 ? 48.891 28.065 -7.131 1.00 20.41 71 GLU B C 1
ATOM 1477 O O . GLU B 1 74 ? 47.889 27.923 -7.811 1.00 21.62 71 GLU B O 1
ATOM 1483 N N . VAL B 1 75 ? 49.131 27.343 -6.042 1.00 21.21 72 VAL B N 1
ATOM 1484 C CA . VAL B 1 75 ? 48.218 26.324 -5.588 1.00 20.83 72 VAL B CA 1
ATOM 1485 C C . VAL B 1 75 ? 47.994 26.422 -4.096 1.00 20.89 72 VAL B C 1
ATOM 1486 O O . VAL B 1 75 ? 48.937 26.480 -3.332 1.00 20.67 72 VAL B O 1
ATOM 1490 N N A SER B 1 76 ? 46.746 26.472 -3.655 0.60 21.08 73 SER B N 1
ATOM 1491 N N B SER B 1 76 ? 46.726 26.386 -3.718 0.40 21.58 73 SER B N 1
ATOM 1492 C CA A SER B 1 76 ? 46.493 26.367 -2.222 0.60 20.95 73 SER B CA 1
ATOM 1493 C CA B SER B 1 76 ? 46.316 26.445 -2.339 0.40 22.01 73 SER B CA 1
ATOM 1494 C C A SER B 1 76 ? 45.403 25.318 -2.029 0.60 21.53 73 SER B C 1
ATOM 1495 C C B SER B 1 76 ? 45.359 25.294 -2.049 0.40 21.70 73 SER B C 1
ATOM 1496 O O A SER B 1 76 ? 44.845 24.774 -3.002 0.60 21.86 73 SER B O 1
ATOM 1497 O O B SER B 1 76 ? 44.852 24.643 -2.976 0.40 21.87 73 SER B O 1
ATOM 1502 N N . PHE B 1 77 ? 45.146 25.028 -0.762 1.00 20.45 74 PHE B N 1
ATOM 1503 C CA . PHE B 1 77 ? 44.219 24.008 -0.330 1.00 18.50 74 PHE B CA 1
ATOM 1504 C C . PHE B 1 77 ? 42.851 24.030 -0.993 1.00 17.55 74 PHE B C 1
ATOM 1505 O O . PHE B 1 77 ? 42.336 22.995 -1.404 1.00 17.45 74 PHE B O 1
ATOM 1513 N N . LEU B 1 78 ? 42.250 25.205 -1.077 1.00 17.43 75 LEU B N 1
ATOM 1514 C CA . LEU B 1 78 ? 40.895 25.305 -1.602 1.00 17.56 75 LEU B CA 1
ATOM 1515 C C . LEU B 1 78 ? 40.789 25.243 -3.142 1.00 17.66 75 LEU B C 1
ATOM 1516 O O . LEU B 1 78 ? 39.692 25.321 -3.684 1.00 18.52 75 LEU B O 1
ATOM 1521 N N . ASP B 1 79 ? 41.910 25.117 -3.845 1.00 17.60 76 ASP B N 1
ATOM 1522 C CA . ASP B 1 79 ? 41.865 24.959 -5.302 1.00 17.82 76 ASP B CA 1
ATOM 1523 C C . ASP B 1 79 ? 41.746 23.465 -5.603 1.00 18.67 76 ASP B C 1
ATOM 1524 O O . ASP B 1 79 ? 41.450 23.069 -6.744 1.00 16.55 76 ASP B O 1
ATOM 1529 N N . ILE B 1 80 ? 41.962 22.643 -4.569 1.00 18.89 77 ILE B N 1
ATOM 1530 C CA . ILE B 1 80 ? 41.969 21.199 -4.721 1.00 18.89 77 ILE B CA 1
ATOM 1531 C C . ILE B 1 80 ? 40.893 20.485 -3.937 1.00 20.29 77 ILE B C 1
ATOM 1532 O O . ILE B 1 80 ? 40.613 20.809 -2.785 1.00 20.70 77 ILE B O 1
ATOM 1537 N N . GLU B 1 81 ? 40.323 19.462 -4.558 1.00 21.55 78 GLU B N 1
ATOM 1538 C CA . GLU B 1 81 ? 39.336 18.635 -3.894 1.00 21.03 78 GLU B CA 1
ATOM 1539 C C . GLU B 1 81 ? 39.726 17.173 -4.051 1.00 20.95 78 GLU B C 1
ATOM 1540 O O . GLU B 1 81 ? 39.988 16.695 -5.159 1.00 18.73 78 GLU B O 1
ATOM 1546 N N . VAL B 1 82 ? 39.805 16.478 -2.921 1.00 20.17 79 VAL B N 1
ATOM 1547 C CA . VAL B 1 82 ? 40.110 15.062 -2.930 1.00 21.02 79 VAL B CA 1
ATOM 1548 C C . VAL B 1 82 ? 38.796 14.313 -2.717 1.00 23.50 79 VAL B C 1
ATOM 1549 O O . VAL B 1 82 ? 38.129 14.460 -1.684 1.00 25.46 79 VAL B O 1
ATOM 1553 N N . ARG B 1 83 ? 38.417 13.514 -3.703 1.00 24.48 80 ARG B N 1
ATOM 1554 C CA . ARG B 1 83 ? 37.141 12.803 -3.657 1.00 26.08 80 ARG B CA 1
ATOM 1555 C C . ARG B 1 83 ? 37.415 11.291 -3.692 1.00 24.66 80 ARG B C 1
ATOM 1556 O O . ARG B 1 83 ? 38.429 10.876 -4.209 1.00 27.07 80 ARG B O 1
ATOM 1564 N N . ASN B 1 84 ? 36.582 10.473 -3.072 1.00 22.91 81 ASN B N 1
ATOM 1565 C CA . ASN B 1 84 ? 36.787 9.022 -3.112 1.00 21.96 81 ASN B CA 1
ATOM 1566 C C . ASN B 1 84 ? 35.788 8.450 -4.100 1.00 21.89 81 ASN B C 1
ATOM 1567 O O . ASN B 1 84 ? 34.600 8.796 -4.051 1.00 20.91 81 ASN B O 1
ATOM 1572 N N . ASP B 1 85 ? 36.232 7.555 -4.975 1.00 21.21 82 ASP B N 1
ATOM 1573 C CA . ASP B 1 85 ? 35.312 6.989 -5.951 1.00 20.61 82 ASP B CA 1
ATOM 1574 C C . ASP B 1 85 ? 34.439 5.901 -5.309 1.00 20.17 82 ASP B C 1
ATOM 1575 O O . ASP B 1 85 ? 34.453 5.717 -4.094 1.00 20.14 82 ASP B O 1
ATOM 1580 N N . ASP B 1 86 ? 33.676 5.191 -6.119 1.00 20.42 83 ASP B N 1
ATOM 1581 C CA . ASP B 1 86 ? 32.771 4.162 -5.595 1.00 21.65 83 ASP B CA 1
ATOM 1582 C C . ASP B 1 86 ? 33.510 3.049 -4.852 1.00 20.64 83 ASP B C 1
ATOM 1583 O O . ASP B 1 86 ? 32.940 2.401 -3.975 1.00 20.31 83 ASP B O 1
ATOM 1588 N N . ARG B 1 87 ? 34.778 2.850 -5.195 1.00 18.99 84 ARG B N 1
ATOM 1589 C CA . ARG B 1 87 ? 35.582 1.824 -4.565 1.00 17.71 84 ARG B CA 1
ATOM 1590 C C . ARG B 1 87 ? 36.311 2.330 -3.342 1.00 17.53 84 ARG B C 1
ATOM 1591 O O . ARG B 1 87 ? 36.888 1.543 -2.601 1.00 16.17 84 ARG B O 1
ATOM 1599 N N . GLY B 1 88 ? 36.290 3.647 -3.153 1.00 18.16 85 GLY B N 1
ATOM 1600 C CA . GLY B 1 88 ? 36.969 4.297 -2.049 1.00 18.80 85 GLY B CA 1
ATOM 1601 C C . GLY B 1 88 ? 38.282 4.909 -2.477 1.00 19.42 85 GLY B C 1
ATOM 1602 O O . GLY B 1 88 ? 38.955 5.547 -1.666 1.00 20.37 85 GLY B O 1
ATOM 1603 N N . LYS B 1 89 ? 38.637 4.749 -3.756 1.00 20.58 86 LYS B N 1
ATOM 1604 C CA . LYS B 1 89 ? 39.914 5.265 -4.277 1.00 20.98 86 LYS B CA 1
ATOM 1605 C C . LYS B 1 89 ? 39.937 6.797 -4.401 1.00 20.77 86 LYS B C 1
ATOM 1606 O O . LYS B 1 89 ? 39.055 7.399 -5.038 1.00 19.71 86 LYS B O 1
ATOM 1612 N N . PRO B 1 90 ? 40.959 7.442 -3.785 1.00 20.58 87 PRO B N 1
ATOM 1613 C CA . PRO B 1 90 ? 41.030 8.912 -3.769 1.00 19.46 87 PRO B CA 1
ATOM 1614 C C . PRO B 1 90 ? 41.351 9.534 -5.124 1.00 20.56 87 PRO B C 1
ATOM 1615 O O . PRO B 1 90 ? 42.316 9.137 -5.788 1.00 21.03 87 PRO B O 1
ATOM 1619 N N A ILE B 1 91 ? 40.539 10.514 -5.513 0.50 21.03 88 ILE B N 1
ATOM 1620 N N B ILE B 1 91 ? 40.526 10.495 -5.536 0.50 20.94 88 ILE B N 1
ATOM 1621 C CA A ILE B 1 91 ? 40.676 11.223 -6.788 0.50 20.89 88 ILE B CA 1
ATOM 1622 C CA B ILE B 1 91 ? 40.702 11.205 -6.807 0.50 20.62 88 ILE B CA 1
ATOM 1623 C C A ILE B 1 91 ? 40.951 12.709 -6.517 0.50 21.06 88 ILE B C 1
ATOM 1624 C C B ILE B 1 91 ? 40.957 12.694 -6.521 0.50 20.96 88 ILE B C 1
ATOM 1625 O O A ILE B 1 91 ? 40.194 13.366 -5.800 0.50 20.41 88 ILE B O 1
ATOM 1626 O O B ILE B 1 91 ? 40.189 13.338 -5.805 0.50 20.30 88 ILE B O 1
ATOM 1635 N N . LEU B 1 92 ? 42.048 13.228 -7.070 1.00 20.73 89 LEU B N 1
ATOM 1636 C CA . LEU B 1 92 ? 42.398 14.617 -6.865 1.00 21.46 89 LEU B CA 1
ATOM 1637 C C . LEU B 1 92 ? 41.912 15.483 -8.038 1.00 21.94 89 LEU B C 1
ATOM 1638 O O . LEU B 1 92 ? 42.348 15.317 -9.189 1.00 22.62 89 LEU B O 1
ATOM 1643 N N . ILE B 1 93 ? 40.998 16.397 -7.714 1.00 22.13 90 ILE B N 1
ATOM 1644 C CA . ILE B 1 93 ? 40.387 17.305 -8.670 1.00 22.87 90 ILE B CA 1
ATOM 1645 C C . ILE B 1 93 ? 40.932 18.738 -8.511 1.00 24.08 90 ILE B C 1
ATOM 1646 O O . ILE B 1 93 ? 40.705 19.402 -7.487 1.00 23.48 90 ILE B O 1
ATOM 1651 N N . THR B 1 94 ? 41.667 19.209 -9.513 1.00 24.88 91 THR B N 1
ATOM 1652 C CA . THR B 1 94 ? 42.180 20.583 -9.505 1.00 26.06 91 THR B CA 1
ATOM 1653 C C . THR B 1 94 ? 42.350 21.000 -10.962 1.00 26.46 91 THR B C 1
ATOM 1654 O O . THR B 1 94 ? 42.281 20.159 -11.851 1.00 27.81 91 THR B O 1
ATOM 1658 N N . SER B 1 95 ? 42.527 22.284 -11.234 1.00 26.46 92 SER B N 1
ATOM 1659 C CA . SER B 1 95 ? 42.688 22.701 -12.619 1.00 26.85 92 SER B CA 1
ATOM 1660 C C . SER B 1 95 ? 44.140 22.500 -13.013 1.00 26.15 92 SER B C 1
ATOM 1661 O O . SER B 1 95 ? 45.032 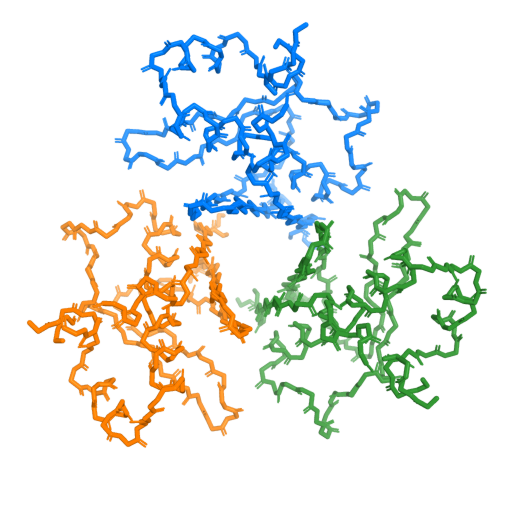23.130 -12.453 1.00 26.85 92 SER B O 1
ATOM 1664 N N . THR B 1 96 ? 44.368 21.623 -13.982 1.00 25.54 93 THR B N 1
ATOM 1665 C CA . THR B 1 96 ? 45.708 21.312 -14.434 1.00 24.46 93 THR B CA 1
ATOM 1666 C C . THR B 1 96 ? 45.668 20.572 -15.762 1.00 23.95 93 THR B C 1
ATOM 1667 O O . THR B 1 96 ? 44.701 19.910 -16.083 1.00 22.92 93 THR B O 1
ATOM 1671 N N . GLU B 1 97 ? 46.725 20.693 -16.549 1.00 24.90 94 GLU B N 1
ATOM 1672 C CA . GLU B 1 97 ? 46.800 19.990 -17.826 1.00 25.25 94 GLU B CA 1
ATOM 1673 C C . GLU B 1 97 ? 47.245 18.545 -17.607 1.00 23.90 94 GLU B C 1
ATOM 1674 O O . GLU B 1 97 ? 47.112 17.699 -18.477 1.00 24.66 94 GLU B O 1
ATOM 1680 N N . HIS B 1 98 ? 47.753 18.257 -16.426 1.00 22.13 95 HIS B N 1
ATOM 1681 C CA . HIS B 1 98 ? 48.296 16.936 -16.154 1.00 20.64 95 HIS B CA 1
ATOM 1682 C C . HIS B 1 98 ? 47.345 15.911 -15.557 1.00 19.71 95 HIS B C 1
ATOM 1683 O O . HIS B 1 98 ? 46.237 16.233 -15.121 1.00 19.40 95 HIS B O 1
ATOM 1690 N N . ILE B 1 99 ? 47.796 14.660 -15.594 1.00 18.49 96 ILE B N 1
ATOM 1691 C CA . ILE B 1 99 ? 47.077 13.565 -15.001 1.00 18.38 96 ILE B CA 1
ATOM 1692 C C . ILE B 1 99 ? 47.661 13.458 -13.593 1.00 18.36 96 ILE B C 1
ATOM 1693 O O . ILE B 1 99 ? 48.900 13.450 -13.412 1.00 18.33 96 ILE B O 1
ATOM 1698 N N . VAL B 1 100 ? 46.775 13.440 -12.608 1.00 18.11 97 VAL B N 1
ATOM 1699 C CA . VAL B 1 100 ? 47.176 13.356 -11.203 1.00 17.00 97 VAL B CA 1
ATOM 1700 C C . VAL B 1 100 ? 46.894 11.969 -10.678 1.00 17.78 97 VAL B C 1
ATOM 1701 O O . VAL B 1 100 ? 45.770 11.471 -10.776 1.00 19.70 97 VAL B O 1
ATOM 1705 N N . HIS B 1 101 ? 47.937 11.310 -10.190 1.00 18.05 98 HIS B N 1
ATOM 1706 C CA . HIS B 1 101 ? 47.800 10.010 -9.582 1.00 16.57 98 HIS B CA 1
ATOM 1707 C C . HIS B 1 101 ? 48.028 10.252 -8.090 1.00 17.24 98 HIS B C 1
ATOM 1708 O O . HIS B 1 101 ? 49.012 10.888 -7.698 1.00 17.92 98 HIS B O 1
ATOM 1715 N N . LEU B 1 102 ? 47.114 9.747 -7.265 1.00 17.37 99 LEU B N 1
ATOM 1716 C CA . LEU B 1 102 ? 47.178 9.936 -5.819 1.00 16.89 99 LEU B CA 1
ATOM 1717 C C . LEU B 1 102 ? 46.949 8.656 -5.050 1.00 16.51 99 LEU B C 1
ATOM 1718 O O . LEU B 1 102 ? 46.261 7.729 -5.521 1.00 16.39 99 LEU B O 1
ATOM 1723 N N . SER B 1 103 ? 47.563 8.600 -3.870 1.00 17.06 100 SER B N 1
ATOM 1724 C CA . SER B 1 103 ? 47.316 7.515 -2.915 1.00 16.60 100 SER B CA 1
ATOM 1725 C C . SER B 1 103 ? 47.471 8.068 -1.498 1.00 17.43 100 SER B C 1
ATOM 1726 O O . SER B 1 103 ? 48.311 8.946 -1.244 1.00 17.38 100 SER B O 1
ATOM 1729 N N . ILE B 1 104 ? 46.672 7.529 -0.584 1.00 16.97 101 ILE B N 1
ATOM 1730 C CA . ILE B 1 104 ? 46.694 7.923 0.819 1.00 18.15 101 ILE B CA 1
ATOM 1731 C C . ILE B 1 104 ? 46.718 6.701 1.735 1.00 17.91 101 ILE B C 1
ATOM 1732 O O . ILE B 1 104 ? 46.224 5.638 1.364 1.00 16.93 101 ILE B O 1
ATOM 1737 N N . SER B 1 105 ? 47.309 6.858 2.919 1.00 18.34 102 SER B N 1
ATOM 1738 C CA . SER B 1 105 ? 47.290 5.814 3.943 1.00 18.74 102 SER B CA 1
ATOM 1739 C C . SER B 1 105 ? 47.352 6.451 5.315 1.00 18.69 102 SER B C 1
ATOM 1740 O O . SER B 1 105 ? 48.013 7.458 5.510 1.00 20.38 102 SER B O 1
ATOM 1743 N N . HIS B 1 106 ? 46.650 5.876 6.2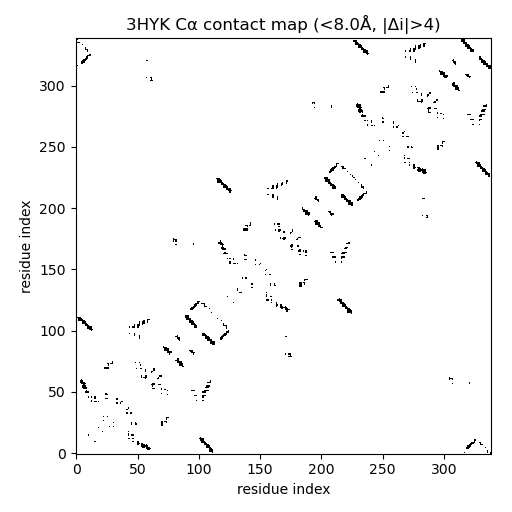71 1.00 17.48 103 HIS B N 1
ATOM 1744 C CA . HIS B 1 106 ? 46.724 6.383 7.627 1.00 17.78 103 HIS B CA 1
ATOM 1745 C C . HIS B 1 106 ? 46.654 5.289 8.670 1.00 17.28 103 HIS B C 1
ATOM 1746 O O . HIS B 1 106 ? 45.773 4.443 8.652 1.00 19.21 103 HIS B O 1
ATOM 1753 N N . SER B 1 107 ? 47.648 5.266 9.534 1.00 18.12 104 SER B N 1
ATOM 1754 C CA . SER B 1 107 ? 47.677 4.326 10.635 1.00 18.09 104 SER B CA 1
ATOM 1755 C C . SER B 1 107 ? 47.042 5.080 11.801 1.00 19.20 104 SER B C 1
ATOM 1756 O O . SER B 1 107 ? 46.431 6.145 11.626 1.00 19.13 104 SER B O 1
ATOM 1759 N N . LYS B 1 108 ? 47.234 4.559 12.999 1.00 20.25 105 LYS B N 1
ATOM 1760 C CA . LYS B 1 108 ? 46.671 5.167 14.173 1.00 21.93 105 LYS B CA 1
ATOM 1761 C C . LYS B 1 108 ? 47.297 6.547 14.456 1.00 22.38 105 LYS B C 1
ATOM 1762 O O . LYS B 1 108 ? 46.580 7.483 14.829 1.00 23.71 105 LYS B O 1
ATOM 1768 N N . GLU B 1 109 ? 48.597 6.719 14.209 1.00 21.65 106 GLU B N 1
ATOM 1769 C CA . GLU B 1 109 ? 49.230 8.008 14.496 1.00 21.19 106 GLU B CA 1
ATOM 1770 C C . GLU B 1 109 ? 49.782 8.803 13.314 1.00 20.10 106 GLU B C 1
ATOM 1771 O O . GLU B 1 109 ? 50.221 9.925 13.498 1.00 20.27 106 GLU B O 1
ATOM 1777 N N . PHE B 1 110 ? 49.745 8.252 12.111 1.00 18.65 107 PHE B N 1
ATOM 1778 C CA . PHE B 1 110 ? 50.268 8.963 10.953 1.00 18.20 107 PHE B CA 1
ATOM 1779 C C . PHE B 1 110 ? 49.461 8.806 9.695 1.00 17.38 107 PHE B C 1
ATOM 1780 O O . PHE B 1 110 ? 48.806 7.795 9.476 1.00 17.27 107 PHE B O 1
ATOM 1788 N N . ALA B 1 111 ? 49.558 9.824 8.851 1.00 18.32 108 ALA B N 1
ATOM 1789 C CA . ALA B 1 111 ? 48.943 9.824 7.561 1.00 18.78 108 ALA B CA 1
ATOM 1790 C C . ALA B 1 111 ? 50.043 10.112 6.546 1.00 19.33 108 ALA B C 1
ATOM 1791 O O . ALA B 1 111 ? 50.971 10.862 6.819 1.00 20.67 108 ALA B O 1
ATOM 1793 N N . VAL B 1 112 ? 49.950 9.498 5.376 1.00 19.85 109 VAL B N 1
ATOM 1794 C CA . VAL B 1 112 ? 50.912 9.732 4.319 1.00 18.96 109 VAL B CA 1
ATOM 1795 C C . VAL B 1 112 ? 50.151 9.794 3.019 1.00 19.13 109 VAL B C 1
ATOM 1796 O O . VAL B 1 112 ? 49.116 9.149 2.866 1.00 20.25 109 VAL B O 1
ATOM 1800 N N . ALA B 1 113 ? 50.665 10.588 2.087 1.00 19.22 110 ALA B N 1
ATOM 1801 C CA . ALA B 1 113 ? 50.082 10.739 0.776 1.00 18.62 110 ALA B CA 1
ATOM 1802 C C . ALA B 1 113 ? 51.196 10.890 -0.233 1.00 17.94 110 ALA B C 1
ATOM 1803 O O . ALA B 1 113 ? 52.285 11.421 0.094 1.00 19.98 110 ALA B O 1
ATOM 1805 N N . GLN B 1 114 ? 50.951 10.402 -1.436 1.00 14.25 111 GLN B N 1
ATOM 1806 C CA . GLN B 1 114 ? 51.914 10.536 -2.503 1.00 13.60 111 GLN B CA 1
ATOM 1807 C C . GLN B 1 114 ? 51.177 10.903 -3.783 1.00 12.82 111 GLN B C 1
ATOM 1808 O O . GLN B 1 114 ? 50.031 10.513 -4.012 1.00 11.82 111 GLN B O 1
ATOM 1814 N N . VAL B 1 115 ? 51.848 11.681 -4.606 1.00 13.38 112 VAL B N 1
ATOM 1815 C CA . VAL B 1 115 ? 51.297 12.104 -5.874 1.00 13.78 112 VAL B CA 1
ATOM 1816 C C . VAL B 1 115 ? 52.353 11.975 -6.961 1.00 13.90 112 VAL B C 1
ATOM 1817 O O . VAL B 1 115 ? 53.529 12.266 -6.737 1.00 13.52 112 VAL B O 1
ATOM 1821 N N . VAL B 1 116 ? 51.922 11.478 -8.119 1.00 14.31 113 VAL B N 1
ATOM 1822 C CA . VAL B 1 116 ? 52.754 11.434 -9.313 1.00 12.91 113 VAL B CA 1
ATOM 1823 C C . VAL B 1 116 ? 51.988 12.193 -10.385 1.00 13.17 113 VAL B C 1
ATOM 1824 O O . VAL B 1 116 ? 50.858 11.842 -10.701 1.00 14.51 113 VAL B O 1
ATOM 1828 N N . LEU B 1 117 ? 52.571 13.273 -10.885 1.00 14.44 114 LEU B N 1
ATOM 1829 C CA . LEU B 1 117 ? 51.954 14.055 -11.970 1.00 15.56 114 LEU B CA 1
ATOM 1830 C C . LEU B 1 117 ? 52.500 13.598 -13.327 1.00 16.04 114 LEU B C 1
ATOM 1831 O O . LEU B 1 117 ? 53.707 13.617 -13.563 1.00 16.69 114 LEU B O 1
ATOM 1836 N N . GLU B 1 118 ? 51.602 13.189 -14.210 1.00 16.64 115 GLU B N 1
ATOM 1837 C CA . GLU B 1 118 ? 51.970 12.720 -15.533 1.00 17.26 115 GLU B CA 1
ATOM 1838 C C . GLU B 1 118 ? 51.499 13.664 -16.636 1.00 18.12 115 GLU B C 1
ATOM 1839 O O . GLU B 1 118 ? 50.364 14.131 -16.608 1.00 16.88 115 GLU B O 1
ATOM 1845 N N . SER B 1 119 ? 52.367 13.934 -17.609 1.00 20.33 116 SER B N 1
ATOM 1846 C CA . SER B 1 119 ? 52.007 14.781 -18.752 1.00 22.52 116 SER B CA 1
ATOM 1847 C C . SER B 1 119 ? 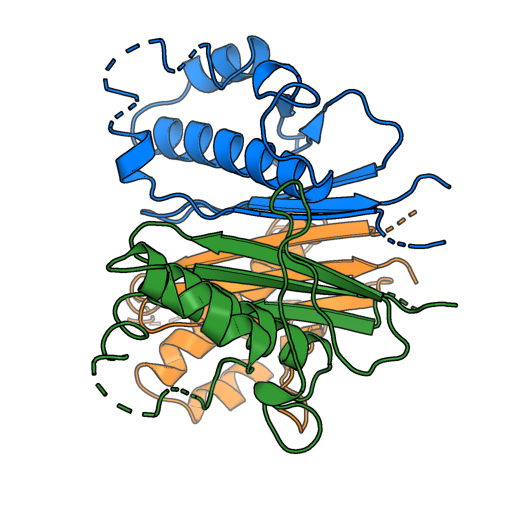50.868 14.177 -19.570 1.00 23.05 116 SER B C 1
ATOM 1848 O O . SER B 1 119 ? 50.789 12.969 -19.747 1.00 22.82 116 SER B O 1
ATOM 1851 N N . SER B 1 120 ? 49.996 15.038 -20.078 1.00 24.45 117 SER B N 1
ATOM 1852 C CA . SER B 1 120 ? 48.847 14.600 -20.864 1.00 25.48 117 SER B CA 1
ATOM 1853 C C . SER B 1 120 ? 49.070 14.762 -22.371 1.00 25.54 117 SER B C 1
ATOM 1854 O O . SER B 1 120 ? 49.925 14.091 -22.957 1.00 25.92 117 SER B O 1
ATOM 1857 N N . ALA C 1 3 ? 48.893 7.517 -21.559 1.00 24.24 0 ALA C N 1
ATOM 1858 C CA . ALA C 1 3 ? 48.322 6.743 -20.404 1.00 24.62 0 ALA C CA 1
ATOM 1859 C C . ALA C 1 3 ? 49.369 5.824 -19.760 1.00 23.75 0 ALA C C 1
ATOM 1860 O O . ALA C 1 3 ? 49.097 4.649 -19.515 1.00 25.64 0 ALA C O 1
ATOM 1870 N N . ILE C 1 5 ? 51.139 5.720 -16.497 1.00 15.78 2 ILE C N 1
ATOM 1871 C CA . ILE C 1 5 ? 50.856 5.146 -15.173 1.00 14.34 2 ILE C CA 1
ATOM 1872 C C . ILE C 1 5 ? 49.392 4.693 -15.083 1.00 13.75 2 ILE C C 1
ATOM 1873 O O . ILE C 1 5 ? 48.500 5.463 -15.419 1.00 13.39 2 ILE C O 1
ATOM 1878 N N . VAL C 1 6 ? 49.130 3.461 -14.650 1.00 14.18 3 VAL C N 1
ATOM 1879 C CA . VAL C 1 6 ? 47.739 3.010 -14.489 1.00 15.33 3 VAL C CA 1
ATOM 1880 C C . VAL C 1 6 ? 47.267 3.354 -13.074 1.00 15.56 3 VAL C C 1
ATOM 1881 O O . VAL C 1 6 ? 46.075 3.518 -12.842 1.00 17.46 3 VAL C O 1
ATOM 1885 N N . GLY C 1 7 ? 48.196 3.467 -12.123 1.00 15.69 4 GLY C N 1
ATOM 1886 C CA . GLY C 1 7 ? 47.826 3.807 -10.755 1.00 14.56 4 GLY C CA 1
ATOM 1887 C C . GLY C 1 7 ? 49.022 3.728 -9.837 1.00 14.86 4 GLY C C 1
ATOM 1888 O O . GLY C 1 7 ? 50.036 3.120 -10.190 1.00 13.98 4 GLY C O 1
ATOM 1889 N N . ILE C 1 8 ? 48.899 4.354 -8.666 1.00 13.78 5 ILE C N 1
ATOM 1890 C CA . ILE C 1 8 ? 49.942 4.336 -7.649 1.00 13.79 5 ILE C CA 1
ATOM 1891 C C . ILE C 1 8 ? 49.297 3.913 -6.316 1.00 13.67 5 ILE C C 1
ATOM 1892 O O . ILE C 1 8 ? 48.090 4.018 -6.141 1.00 13.48 5 ILE C O 1
ATOM 1897 N N . GLY C 1 9 ? 50.095 3.409 -5.389 1.00 14.20 6 GLY C N 1
ATOM 1898 C CA . GLY C 1 9 ? 49.573 2.969 -4.097 1.00 13.77 6 GLY C CA 1
ATOM 1899 C C . GLY C 1 9 ? 50.634 3.132 -3.039 1.00 14.34 6 GLY C C 1
ATOM 1900 O O . GLY C 1 9 ? 51.823 2.892 -3.298 1.00 13.69 6 GLY C O 1
ATOM 1901 N N . ILE C 1 10 ? 50.217 3.588 -1.864 1.00 15.09 7 ILE C N 1
ATOM 1902 C CA . ILE C 1 10 ? 51.126 3.782 -0.725 1.00 15.84 7 ILE C CA 1
ATOM 1903 C C . ILE C 1 10 ? 50.490 3.152 0.487 1.00 15.73 7 ILE C C 1
ATOM 1904 O O . ILE C 1 10 ? 49.260 3.168 0.614 1.00 16.64 7 ILE C O 1
ATOM 1909 N N . ASP C 1 11 ? 51.307 2.597 1.375 1.00 15.32 8 ASP C N 1
ATOM 1910 C CA . ASP C 1 11 ? 50.770 2.047 2.600 1.00 16.61 8 ASP C CA 1
ATOM 1911 C C . ASP C 1 11 ? 51.726 2.218 3.768 1.00 16.14 8 ASP C C 1
ATOM 1912 O O . ASP C 1 11 ? 52.919 1.995 3.601 1.00 16.50 8 ASP C O 1
ATOM 1917 N N . ILE C 1 12 ? 51.202 2.621 4.929 1.00 15.48 9 ILE C N 1
ATOM 1918 C CA . ILE C 1 12 ? 52.016 2.754 6.155 1.00 16.52 9 ILE C CA 1
ATOM 1919 C C . ILE C 1 12 ? 51.383 1.865 7.214 1.00 16.56 9 ILE C C 1
ATOM 1920 O O . ILE C 1 12 ? 50.173 1.901 7.432 1.00 17.25 9 ILE C O 1
ATOM 1925 N N A ILE C 1 13 ? 52.213 1.053 7.860 0.50 16.23 10 ILE C N 1
ATOM 1926 N N B ILE C 1 13 ? 52.194 1.056 7.877 0.50 17.39 10 ILE C N 1
ATOM 1927 C CA A ILE C 1 13 ? 51.739 0.113 8.875 0.50 15.67 10 ILE C CA 1
ATOM 1928 C CA B ILE C 1 13 ? 51.666 0.145 8.892 0.50 17.70 10 ILE C CA 1
ATOM 1929 C C A ILE C 1 13 ? 52.544 0.236 10.163 0.50 16.13 10 ILE C C 1
ATOM 1930 C C B ILE C 1 13 ? 52.518 0.136 10.154 0.50 17.29 10 ILE C C 1
ATOM 1931 O O A ILE C 1 13 ? 53.772 0.346 10.134 0.50 17.20 10 ILE C O 1
ATOM 1932 O O B ILE C 1 13 ? 53.743 0.034 10.097 0.50 18.43 10 ILE C O 1
ATOM 1941 N N . GLU C 1 14 ? 51.854 0.269 11.296 1.00 16.73 11 GLU C N 1
ATOM 1942 C CA . GLU C 1 14 ? 52.526 0.292 12.586 1.00 16.43 11 GLU C CA 1
ATOM 1943 C C . GLU C 1 14 ? 52.995 -1.159 12.834 1.00 16.43 11 GLU C C 1
ATOM 1944 O O . GLU C 1 14 ? 52.200 -2.083 12.758 1.00 16.09 11 GLU C O 1
ATOM 1950 N N . LEU C 1 15 ? 54.282 -1.360 13.097 1.00 16.93 12 LEU C N 1
ATOM 1951 C CA . LEU C 1 15 ? 54.833 -2.714 13.282 1.00 17.31 12 LEU C CA 1
ATOM 1952 C C . LEU C 1 15 ? 54.256 -3.455 14.478 1.00 17.43 12 LEU C C 1
ATOM 1953 O O . LEU C 1 15 ? 53.979 -4.648 14.378 1.00 16.74 12 LEU C O 1
ATOM 1958 N N A ASN C 1 16 ? 54.091 -2.781 15.615 0.50 18.07 13 ASN C N 1
ATOM 1959 N N B ASN C 1 16 ? 54.075 -2.745 15.589 0.50 17.49 13 ASN C N 1
ATOM 1960 C CA A ASN C 1 16 ? 53.534 -3.460 16.785 0.50 18.40 13 ASN C CA 1
ATOM 1961 C CA B ASN C 1 16 ? 53.504 -3.340 16.787 0.50 17.32 13 ASN C CA 1
ATOM 1962 C C A ASN C 1 16 ? 52.121 -3.987 16.536 0.50 18.66 13 ASN C C 1
ATOM 1963 C C B ASN C 1 16 ? 52.150 -3.980 16.514 0.50 18.05 13 ASN C C 1
ATOM 1964 O O A ASN C 1 16 ? 51.690 -4.932 17.191 0.50 18.78 13 ASN C O 1
ATOM 1965 O O B ASN C 1 16 ? 51.795 -4.988 17.119 0.50 18.13 13 ASN C O 1
ATOM 1974 N N . ARG C 1 17 ? 51.409 -3.394 15.579 1.00 18.56 14 ARG C N 1
ATOM 1975 C CA . ARG C 1 17 ? 50.088 -3.880 15.218 1.00 19.23 14 ARG C CA 1
ATOM 1976 C C . ARG C 1 17 ? 50.206 -5.224 14.507 1.00 18.86 14 ARG C C 1
ATOM 1977 O O . ARG C 1 17 ? 49.441 -6.131 14.769 1.00 17.92 14 ARG C O 1
ATOM 1985 N N . ILE C 1 18 ? 51.160 -5.360 13.597 1.00 19.44 15 ILE C N 1
ATOM 1986 C CA . ILE C 1 18 ? 51.340 -6.641 12.916 1.00 19.03 15 ILE C CA 1
ATOM 1987 C C . ILE C 1 18 ? 51.852 -7.682 13.912 1.00 19.06 15 ILE C C 1
ATOM 1988 O O . ILE C 1 18 ? 51.411 -8.843 13.908 1.00 17.80 15 ILE C O 1
ATOM 1993 N N . GLU C 1 19 ? 52.780 -7.261 14.764 1.00 19.01 16 GLU C N 1
ATOM 1994 C CA . GLU C 1 19 ? 53.331 -8.140 15.774 1.00 20.24 16 GLU C CA 1
ATOM 1995 C C . GLU C 1 19 ? 52.194 -8.758 16.616 1.00 20.75 16 GLU C C 1
ATOM 1996 O O . GLU C 1 19 ? 52.166 -9.970 16.858 1.00 20.78 16 GLU C O 1
ATOM 2002 N N . LYS C 1 20 ? 51.247 -7.928 17.040 1.00 21.19 17 LYS C N 1
ATOM 2003 C CA . LYS C 1 20 ? 50.128 -8.413 17.848 1.00 21.93 17 LYS C CA 1
ATOM 2004 C C . LYS C 1 20 ? 49.285 -9.406 17.065 1.00 21.32 17 LYS C C 1
ATOM 2005 O O . LYS C 1 20 ? 48.774 -10.370 17.629 1.00 21.30 17 LYS C O 1
ATOM 2027 N N . LEU C 1 22 ? 50.418 -11.393 14.842 1.00 21.86 19 LEU C N 1
ATOM 2028 C CA . LEU C 1 22 ? 51.201 -12.613 14.713 1.00 23.00 19 LEU C CA 1
ATOM 2029 C C . LEU C 1 22 ? 51.030 -13.524 15.905 1.00 24.37 19 LEU C C 1
ATOM 2030 O O . LEU C 1 22 ? 50.779 -14.708 15.740 1.00 25.35 19 LEU C O 1
ATOM 2035 N N . ASP C 1 23 ? 51.126 -12.953 17.099 1.00 26.02 20 ASP C N 1
ATOM 2036 C CA . ASP C 1 23 ? 51.038 -13.705 18.337 1.00 27.35 20 ASP C CA 1
ATOM 2037 C C . ASP C 1 23 ? 49.588 -14.016 18.667 1.00 27.48 20 ASP C C 1
ATOM 2038 O O . ASP C 1 23 ? 48.688 -13.607 17.938 1.00 28.59 20 ASP C O 1
ATOM 2043 N N . LYS C 1 27 ? 48.150 -19.091 11.499 1.00 23.06 24 LYS C N 1
ATOM 2044 C CA . LYS C 1 27 ? 46.833 -18.523 11.241 1.00 22.83 24 LYS C CA 1
ATOM 2045 C C . LYS C 1 27 ? 46.965 -17.247 10.420 1.00 22.68 24 LYS C C 1
ATOM 2046 O O . LYS C 1 27 ? 46.707 -17.238 9.213 1.00 22.66 24 LYS C O 1
ATOM 2052 N N . PHE C 1 28 ? 47.392 -16.179 11.089 1.00 21.51 25 PHE C N 1
ATOM 2053 C CA . PHE C 1 28 ? 47.531 -14.878 10.465 1.00 21.32 25 PHE C CA 1
ATOM 2054 C C . PHE C 1 28 ? 48.505 -14.865 9.283 1.00 21.37 25 PHE C C 1
ATOM 2055 O O . PHE C 1 28 ? 48.172 -14.344 8.208 1.00 21.07 25 PHE C O 1
ATOM 2071 N N . GLU C 1 30 ? 49.401 -17.280 7.557 1.00 20.16 27 GLU C N 1
ATOM 2072 C CA . GLU C 1 30 ? 48.872 -18.140 6.520 1.00 21.33 27 GLU C CA 1
ATOM 2073 C C . GLU C 1 30 ? 47.896 -17.347 5.656 1.00 20.72 27 GLU C C 1
ATOM 2074 O O . GLU C 1 30 ? 47.731 -17.639 4.479 1.00 21.63 27 GLU C O 1
ATOM 2080 N N . ARG C 1 31 ? 47.295 -16.309 6.221 1.00 20.16 28 ARG C N 1
ATOM 2081 C CA . ARG C 1 31 ? 46.3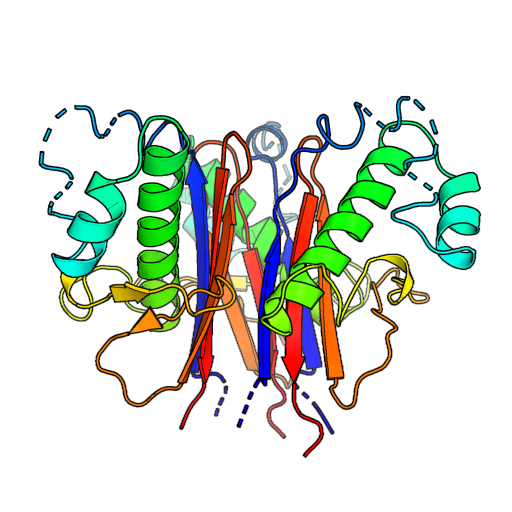54 -15.494 5.457 1.00 20.77 28 ARG C CA 1
ATOM 2082 C C . ARG C 1 31 ? 47.052 -14.443 4.608 1.00 20.29 28 ARG C C 1
ATOM 2083 O O . ARG C 1 31 ? 46.538 -14.052 3.564 1.00 19.49 28 ARG C O 1
ATOM 2091 N N . ILE C 1 32 ? 48.229 -14.002 5.040 1.00 20.72 29 ILE C N 1
ATOM 2092 C CA . ILE C 1 32 ? 48.934 -12.909 4.356 1.00 20.92 29 ILE C CA 1
ATOM 2093 C C . ILE C 1 32 ? 50.058 -13.318 3.419 1.00 21.35 29 ILE C C 1
ATOM 2094 O O . ILE C 1 32 ? 50.307 -12.659 2.392 1.00 21.96 29 ILE C O 1
ATOM 2099 N N . LEU C 1 33 ? 50.734 -14.397 3.780 1.00 21.79 30 LEU C N 1
ATOM 2100 C CA . LEU C 1 33 ? 51.875 -14.897 3.034 1.00 22.34 30 LEU C CA 1
ATOM 2101 C C . LEU C 1 33 ? 51.558 -16.157 2.260 1.00 22.30 30 LEU C C 1
ATOM 2102 O O . LEU C 1 33 ? 50.882 -17.049 2.756 1.00 21.39 30 LEU C O 1
ATOM 2107 N N . THR C 1 34 ? 52.104 -16.230 1.052 1.00 23.33 31 THR C N 1
ATOM 2108 C CA . THR C 1 34 ? 51.957 -17.400 0.214 1.00 23.85 31 THR C CA 1
ATOM 2109 C C . THR C 1 34 ? 52.925 -18.468 0.737 1.00 24.58 31 THR C C 1
ATOM 2110 O O . THR C 1 34 ? 53.729 -18.214 1.638 1.00 23.98 31 THR C O 1
ATOM 2114 N N . GLU C 1 35 ? 52.852 -19.656 0.156 1.00 24.79 32 GLU C N 1
ATOM 2115 C CA . GLU C 1 35 ? 53.723 -20.741 0.544 1.00 25.98 32 GLU C CA 1
ATOM 2116 C C . GLU C 1 35 ? 55.184 -20.336 0.481 1.00 24.89 32 GLU C C 1
ATOM 2117 O O . GLU C 1 35 ? 55.918 -20.502 1.460 1.00 24.58 32 GLU C O 1
ATOM 2123 N N . ASN C 1 36 ? 55.608 -19.845 -0.684 1.00 24.14 33 ASN C N 1
ATOM 2124 C CA . ASN C 1 36 ? 56.999 -19.462 -0.877 1.00 24.48 33 ASN C CA 1
ATOM 2125 C C . ASN C 1 36 ? 57.392 -18.423 0.146 1.00 24.32 33 ASN C C 1
ATOM 2126 O O . ASN C 1 36 ? 58.461 -18.528 0.748 1.00 25.99 33 ASN C O 1
ATOM 2131 N N . GLU C 1 37 ? 56.536 -17.427 0.358 1.00 23.18 34 GLU C N 1
ATOM 2132 C CA . GLU C 1 37 ? 56.872 -16.372 1.316 1.00 22.82 34 GLU C CA 1
ATOM 2133 C C . GLU C 1 37 ? 57.004 -16.903 2.731 1.00 22.62 34 GLU C C 1
ATOM 2134 O O . GLU C 1 37 ? 57.861 -16.437 3.463 1.00 23.42 34 GLU C O 1
ATOM 2140 N N . ARG C 1 38 ? 56.186 -17.879 3.119 1.00 21.63 35 ARG C N 1
ATOM 2141 C CA . ARG C 1 38 ? 56.273 -18.397 4.474 1.00 22.27 35 ARG C CA 1
ATOM 2142 C C . ARG C 1 38 ? 57.527 -19.228 4.677 1.00 21.89 35 ARG C C 1
ATOM 2143 O O . ARG C 1 38 ? 58.013 -19.347 5.780 1.00 19.84 35 ARG C O 1
ATOM 2151 N N . ASN C 1 39 ? 58.037 -19.823 3.613 1.00 23.14 36 ASN C N 1
ATOM 2152 C CA . ASN C 1 39 ? 59.264 -20.586 3.727 1.00 23.85 36 ASN C CA 1
ATOM 2153 C C . ASN C 1 39 ? 60.429 -19.643 3.997 1.00 23.40 36 ASN C C 1
ATOM 2154 O O . ASN C 1 39 ? 61.399 -20.015 4.633 1.00 22.65 36 ASN C O 1
ATOM 2159 N N . VAL C 1 40 ? 60.324 -18.407 3.520 1.00 24.26 37 VAL C N 1
ATOM 2160 C CA . VAL C 1 40 ? 61.346 -17.414 3.805 1.00 24.55 37 VAL C CA 1
ATOM 2161 C C . VAL C 1 40 ? 61.147 -16.972 5.256 1.00 25.31 37 VAL C C 1
ATOM 2162 O O . VAL C 1 40 ? 62.092 -16.976 6.046 1.00 27.33 37 VAL C O 1
ATOM 2166 N N . ALA C 1 41 ? 59.912 -16.625 5.614 1.00 24.66 38 ALA C N 1
ATOM 2167 C CA . ALA C 1 41 ? 59.589 -16.148 6.967 1.00 25.43 38 ALA C CA 1
ATOM 2168 C C . ALA C 1 41 ? 59.994 -17.142 8.067 1.00 25.85 38 ALA C C 1
ATOM 2169 O O . ALA C 1 41 ? 60.307 -16.759 9.206 1.00 25.32 38 ALA C O 1
ATOM 2171 N N . LYS C 1 42 ? 59.994 -18.414 7.691 1.00 25.79 39 LYS C N 1
ATOM 2172 C CA . LYS C 1 42 ? 60.299 -19.527 8.571 1.00 26.89 39 LYS C CA 1
ATOM 2173 C C . LYS C 1 42 ? 61.726 -19.466 9.111 1.00 26.91 39 LYS C C 1
ATOM 2174 O O . LYS C 1 42 ? 62.032 -20.033 10.157 1.00 26.71 39 LYS C O 1
ATOM 2180 N N . GLY C 1 43 ? 62.598 -18.779 8.385 1.00 26.97 40 GLY C N 1
ATOM 2181 C CA . GLY C 1 43 ? 63.972 -18.610 8.816 1.00 27.13 40 GLY C CA 1
ATOM 2182 C C . GLY C 1 43 ? 64.216 -17.301 9.553 1.00 27.12 40 GLY C C 1
ATOM 2183 O O . GLY C 1 43 ? 65.332 -17.047 9.993 1.00 28.72 40 GLY C O 1
ATOM 2184 N N . LEU C 1 44 ? 63.185 -16.469 9.709 1.00 26.66 41 LEU C N 1
ATOM 2185 C CA . LEU C 1 44 ? 63.333 -15.172 10.401 1.00 25.71 41 LEU C CA 1
ATOM 2186 C C . LEU C 1 44 ? 62.752 -15.230 11.818 1.00 25.17 41 LEU C C 1
ATOM 2187 O O . LEU C 1 44 ? 61.954 -16.103 12.128 1.00 24.06 41 LEU C O 1
ATOM 2192 N N . LYS C 1 45 ? 63.166 -14.322 12.693 1.00 25.29 42 LYS C N 1
ATOM 2193 C CA . LYS C 1 45 ? 62.573 -14.281 14.017 1.00 25.51 42 LYS C CA 1
ATOM 2194 C C . LYS C 1 45 ? 62.579 -12.864 14.582 1.00 25.28 42 LYS C C 1
ATOM 2195 O O . LYS C 1 45 ? 63.189 -11.946 14.029 1.00 25.88 42 LYS C O 1
ATOM 2201 N N . GLY C 1 46 ? 61.895 -12.691 15.704 1.00 24.55 43 GLY C N 1
ATOM 2202 C CA . GLY C 1 46 ? 61.830 -11.401 16.362 1.00 23.15 43 GLY C CA 1
ATOM 2203 C C . GLY C 1 46 ? 61.403 -10.289 15.422 1.00 21.77 43 GLY C C 1
ATOM 2204 O O . GLY C 1 46 ? 60.567 -10.484 14.549 1.00 21.53 43 GLY C O 1
ATOM 2205 N N . SER C 1 47 ? 62.017 -9.127 15.600 1.00 20.65 44 SER C N 1
ATOM 2206 C CA . SER C 1 47 ? 61.682 -7.938 14.841 1.00 21.17 44 SER C CA 1
ATOM 2207 C C . SER C 1 47 ? 61.879 -8.108 13.336 1.00 20.77 44 SER C C 1
ATOM 2208 O O . SER C 1 47 ? 61.216 -7.443 12.548 1.00 20.06 44 SER C O 1
ATOM 2211 N N . ARG C 1 48 ? 62.784 -8.998 12.943 1.00 21.44 45 ARG C N 1
ATOM 2212 C CA . ARG C 1 48 ? 62.994 -9.274 11.525 1.00 21.85 45 ARG C CA 1
ATOM 2213 C C . ARG C 1 48 ? 61.769 -10.002 10.934 1.00 21.90 45 ARG C C 1
ATOM 2214 O O . ARG C 1 48 ? 61.321 -9.689 9.827 1.00 21.39 45 ARG C O 1
ATOM 2222 N N . LEU C 1 49 ? 61.213 -10.970 11.653 1.00 21.23 46 LEU C N 1
ATOM 2223 C CA . LEU C 1 49 ? 60.017 -11.637 11.141 1.00 21.37 46 LEU C CA 1
ATOM 2224 C C . LEU C 1 49 ? 58.870 -10.620 11.078 1.00 21.23 46 LEU C C 1
ATOM 2225 O O . LEU C 1 49 ? 58.168 -10.547 10.093 1.00 21.48 46 LEU C O 1
ATOM 2230 N N . THR C 1 50 ? 58.700 -9.819 12.123 1.00 21.16 47 THR C N 1
ATOM 2231 C CA . THR C 1 50 ? 57.625 -8.841 12.159 1.00 20.15 47 THR C CA 1
ATOM 2232 C C . THR C 1 50 ? 57.719 -7.831 11.013 1.00 21.77 47 THR C C 1
ATOM 2233 O O . THR C 1 50 ? 56.703 -7.534 10.352 1.00 22.10 47 THR C O 1
ATOM 2237 N N . GLU C 1 51 ? 58.919 -7.292 10.777 1.00 21.72 48 GLU C N 1
ATOM 2238 C CA . GLU C 1 51 ? 59.086 -6.269 9.735 1.00 22.03 48 GLU C CA 1
ATOM 2239 C C . GLU C 1 51 ? 58.866 -6.906 8.384 1.00 21.27 48 GLU C C 1
ATOM 2240 O O . GLU C 1 51 ? 58.268 -6.293 7.508 1.00 22.38 48 GLU C O 1
ATOM 2246 N N . PHE C 1 52 ? 59.324 -8.148 8.243 1.00 20.42 49 PHE C N 1
ATOM 2247 C CA . PHE C 1 52 ? 59.156 -8.907 7.003 1.00 20.50 49 PHE C CA 1
ATOM 2248 C C . PHE C 1 52 ? 57.690 -9.081 6.629 1.00 20.50 49 PHE C C 1
ATOM 2249 O O . PHE C 1 52 ? 57.291 -8.775 5.511 1.00 20.58 49 PHE C O 1
ATOM 2257 N N . VAL C 1 53 ? 56.902 -9.628 7.549 1.00 19.91 50 VAL C N 1
ATOM 2258 C CA . VAL C 1 53 ? 55.481 -9.800 7.305 1.00 20.22 50 VAL C CA 1
ATOM 2259 C C . VAL C 1 53 ? 54.845 -8.439 7.053 1.00 19.21 50 VAL C C 1
ATOM 2260 O O . VAL C 1 53 ? 54.015 -8.297 6.171 1.00 17.85 50 VAL C O 1
ATOM 2264 N N . ALA C 1 54 ? 55.264 -7.440 7.826 1.00 18.75 51 ALA C N 1
ATOM 2265 C CA . ALA C 1 54 ? 54.672 -6.103 7.730 1.00 18.85 51 ALA C CA 1
ATOM 2266 C C . ALA C 1 54 ? 54.920 -5.481 6.367 1.00 19.34 51 ALA C C 1
ATOM 2267 O O . ALA C 1 54 ? 54.013 -4.916 5.777 1.00 21.44 51 ALA C O 1
ATOM 2269 N N . GLY C 1 55 ? 56.147 -5.592 5.868 1.00 18.53 52 GLY C N 1
ATOM 2270 C CA . GLY C 1 55 ? 56.480 -5.091 4.555 1.00 18.34 52 GLY C CA 1
ATOM 2271 C C . GLY C 1 55 ? 55.705 -5.811 3.461 1.00 18.47 52 GLY C C 1
ATOM 2272 O O . GLY C 1 55 ? 55.380 -5.205 2.438 1.00 17.27 52 GLY C O 1
ATOM 2273 N N . ARG C 1 56 ? 55.430 -7.099 3.652 1.00 17.67 53 ARG C N 1
ATOM 2274 C CA . ARG C 1 56 ? 54.618 -7.848 2.679 1.00 18.62 53 ARG C CA 1
ATOM 2275 C C . ARG C 1 56 ? 53.160 -7.405 2.693 1.00 19.38 53 ARG C C 1
ATOM 2276 O O . ARG C 1 56 ? 52.531 -7.247 1.626 1.00 17.96 53 ARG C O 1
ATOM 2284 N N . PHE C 1 57 ? 52.603 -7.263 3.899 1.00 19.35 54 PHE C N 1
ATOM 2285 C CA . PHE C 1 57 ? 51.241 -6.771 4.043 1.00 19.14 54 PHE C CA 1
ATOM 2286 C C . PHE C 1 57 ? 51.103 -5.447 3.281 1.00 20.35 54 PHE C C 1
ATOM 2287 O O . PHE C 1 57 ? 50.261 -5.306 2.389 1.00 21.21 54 PHE C O 1
ATOM 2295 N N . ALA C 1 58 ? 51.970 -4.494 3.623 1.00 20.08 55 ALA C N 1
ATOM 2296 C CA . ALA C 1 58 ? 51.949 -3.163 3.042 1.00 19.87 55 ALA C CA 1
ATOM 2297 C C . ALA C 1 58 ? 52.197 -3.154 1.514 1.00 19.95 55 ALA C C 1
ATOM 2298 O O . ALA C 1 58 ? 51.544 -2.421 0.770 1.00 19.83 55 ALA C O 1
ATOM 2300 N N . ALA C 1 59 ? 53.106 -3.992 1.038 1.00 19.36 56 ALA C N 1
ATOM 2301 C CA . ALA C 1 59 ? 53.388 -4.055 -0.387 1.00 17.34 56 ALA C CA 1
ATOM 2302 C C . ALA C 1 59 ? 52.137 -4.493 -1.138 1.00 19.08 56 ALA C C 1
ATOM 2303 O O . ALA C 1 59 ? 51.760 -3.914 -2.183 1.00 18.37 56 ALA C O 1
ATOM 2305 N N . LYS C 1 60 ? 51.520 -5.550 -0.613 1.00 19.18 57 LYS C N 1
ATOM 2306 C CA . LYS C 1 60 ? 50.330 -6.130 -1.216 1.00 19.65 57 LYS C CA 1
ATOM 2307 C C . LYS C 1 60 ? 49.137 -5.179 -1.133 1.00 20.49 57 LYS C C 1
ATOM 2308 O O . LYS C 1 60 ? 48.393 -5.042 -2.108 1.00 19.38 57 LYS C O 1
ATOM 2314 N N . GLU C 1 61 ? 48.966 -4.514 0.013 1.00 19.91 58 GLU C N 1
ATOM 2315 C CA . GLU C 1 61 ? 47.898 -3.534 0.152 1.00 20.87 58 GLU C CA 1
ATOM 2316 C C . GLU C 1 61 ? 48.113 -2.347 -0.808 1.00 19.99 58 GLU C C 1
ATOM 2317 O O . GLU C 1 61 ? 47.185 -1.889 -1.479 1.00 19.26 58 GLU C O 1
ATOM 2323 N N . ALA C 1 62 ? 49.346 -1.849 -0.866 1.00 19.20 59 ALA C N 1
ATOM 2324 C CA . ALA C 1 62 ? 49.666 -0.725 -1.719 1.00 18.45 59 ALA C CA 1
ATOM 2325 C C . ALA C 1 62 ? 49.437 -1.100 -3.201 1.00 19.33 59 ALA C C 1
ATOM 2326 O O . ALA C 1 62 ? 48.987 -0.276 -4.007 1.00 20.12 59 ALA C O 1
ATOM 2328 N N . TYR C 1 63 ? 49.769 -2.331 -3.568 1.00 18.53 60 TYR C N 1
ATOM 2329 C CA . TYR C 1 63 ? 49.508 -2.798 -4.926 1.00 19.24 60 TYR C CA 1
ATOM 2330 C C . TYR C 1 63 ? 48.001 -2.723 -5.222 1.00 19.66 60 TYR C C 1
ATOM 2331 O O . TYR C 1 63 ? 47.574 -2.181 -6.251 1.00 20.43 60 TYR C O 1
ATOM 2340 N N . SER C 1 64 ? 47.198 -3.246 -4.301 1.00 19.52 61 SER C N 1
ATOM 2341 C CA . SER C 1 64 ? 45.749 -3.240 -4.469 1.00 20.03 61 SER C CA 1
ATOM 2342 C C . SER C 1 64 ? 45.187 -1.810 -4.599 1.00 20.26 61 SER C C 1
ATOM 2343 O O . SER C 1 64 ? 44.190 -1.624 -5.285 1.00 19.27 61 SER C O 1
ATOM 2346 N N . LYS C 1 65 ? 45.805 -0.817 -3.947 1.00 19.63 62 LYS C N 1
ATOM 2347 C CA . LYS C 1 65 ? 45.348 0.575 -4.092 1.00 19.33 62 LYS C CA 1
ATOM 2348 C C . LYS C 1 65 ? 45.722 1.062 -5.488 1.00 19.62 62 LYS C C 1
ATOM 2349 O O . LYS C 1 65 ? 44.969 1.784 -6.145 1.00 20.12 62 LYS C O 1
ATOM 2355 N N . ALA C 1 66 ? 46.904 0.671 -5.932 1.00 19.80 63 ALA C N 1
ATOM 2356 C CA . ALA C 1 66 ? 47.367 1.026 -7.257 1.00 20.80 63 ALA C CA 1
ATOM 2357 C C . ALA C 1 66 ? 46.341 0.528 -8.265 1.00 20.67 63 ALA C C 1
ATOM 2358 O O . ALA C 1 66 ? 46.035 1.220 -9.226 1.00 22.08 63 ALA C O 1
ATOM 2360 N N . VAL C 1 67 ? 45.814 -0.673 -8.039 1.00 20.51 64 VAL C N 1
ATOM 2361 C CA . VAL C 1 67 ? 44.789 -1.245 -8.911 1.00 20.52 64 VAL C CA 1
ATOM 2362 C C . VAL C 1 67 ? 43.486 -0.446 -8.764 1.00 20.40 64 VAL C C 1
ATOM 2363 O O . VAL C 1 67 ? 42.673 -0.380 -9.680 1.00 21.12 64 VAL C O 1
ATOM 2367 N N . GLY C 1 68 ? 43.283 0.154 -7.605 1.00 19.14 65 GLY C N 1
ATOM 2368 C CA . GLY C 1 68 ? 42.096 0.977 -7.378 1.00 20.27 65 GLY C CA 1
ATOM 2369 C C . GLY C 1 68 ? 40.928 0.239 -6.755 1.00 19.30 65 GLY C C 1
ATOM 2370 O O . GLY C 1 68 ? 39.826 0.774 -6.671 1.00 18.82 65 GLY C O 1
ATOM 2371 N N . THR C 1 69 ? 41.174 -0.991 -6.318 1.00 20.02 66 THR C N 1
ATOM 2372 C CA . THR C 1 69 ? 40.148 -1.829 -5.714 1.00 20.07 66 THR C CA 1
ATOM 2373 C C . THR C 1 69 ? 40.392 -2.127 -4.248 1.00 21.65 66 THR C C 1
ATOM 2374 O O . THR C 1 69 ? 39.452 -2.456 -3.526 1.00 23.31 66 THR C O 1
ATOM 2378 N N . GLY C 1 70 ? 41.653 -2.102 -3.821 1.00 20.61 67 GLY C N 1
ATOM 2379 C CA . GLY C 1 70 ? 41.975 -2.504 -2.464 1.00 20.44 67 GLY C CA 1
ATOM 2380 C C . GLY C 1 70 ? 41.835 -4.017 -2.389 1.00 20.58 67 GLY C C 1
ATOM 2381 O O . GLY C 1 70 ? 41.424 -4.668 -3.377 1.00 19.60 67 GLY C O 1
ATOM 2382 N N . ILE C 1 71 ? 42.184 -4.585 -1.228 1.00 19.64 68 ILE C N 1
ATOM 2383 C CA . ILE C 1 71 ? 42.097 -6.020 -1.016 1.00 18.46 68 ILE C CA 1
ATOM 2384 C C . ILE C 1 71 ? 40.622 -6.418 -1.076 1.00 18.11 68 ILE C C 1
ATOM 2385 O O . ILE C 1 71 ? 39.783 -5.845 -0.395 1.00 19.40 68 ILE C O 1
ATOM 2390 N N . GLY C 1 72 ? 40.318 -7.412 -1.890 1.00 16.81 69 GLY C N 1
ATOM 2391 C CA . GLY C 1 72 ? 38.959 -7.829 -2.065 1.00 17.10 69 GLY C CA 1
ATOM 2392 C C . GLY C 1 72 ? 38.829 -8.975 -3.040 1.00 17.24 69 GLY C C 1
ATOM 2393 O O . GLY C 1 72 ? 39.707 -9.846 -3.130 1.00 18.52 69 GLY C O 1
ATOM 2394 N N . LYS C 1 73 ? 37.726 -8.971 -3.775 1.00 17.66 70 LYS C N 1
ATOM 2395 C CA . LYS C 1 73 ? 37.418 -10.048 -4.701 1.00 18.15 70 LYS C CA 1
ATOM 2396 C C . LYS C 1 73 ? 38.307 -10.115 -5.945 1.00 18.81 70 LYS C C 1
ATOM 2397 O O . LYS C 1 73 ? 38.468 -11.183 -6.525 1.00 16.81 70 LYS C O 1
ATOM 2403 N N . GLU C 1 74 ? 38.860 -8.994 -6.381 1.00 20.01 71 GLU C N 1
ATOM 2404 C CA . GLU C 1 74 ? 39.695 -9.045 -7.585 1.00 22.58 71 GLU C CA 1
ATOM 2405 C C . GLU C 1 74 ? 41.164 -9.273 -7.260 1.00 22.20 71 GLU C C 1
ATOM 2406 O O . GLU C 1 74 ? 41.871 -9.866 -8.037 1.00 23.97 71 GLU C O 1
ATOM 2412 N N . VAL C 1 75 ? 41.593 -8.829 -6.091 1.00 22.33 72 VAL C N 1
ATOM 2413 C CA . VAL C 1 75 ? 42.959 -8.958 -5.653 1.00 22.17 72 VAL C CA 1
ATOM 2414 C C . VAL C 1 75 ? 43.023 -9.259 -4.154 1.00 21.63 72 VAL C C 1
ATOM 2415 O O . VAL C 1 75 ? 42.556 -8.469 -3.341 1.00 21.50 72 VAL C O 1
ATOM 2419 N N A SER C 1 76 ? 43.581 -10.395 -3.773 0.60 21.46 73 SER C N 1
ATOM 2420 N N B SER C 1 76 ? 43.609 -10.398 -3.808 0.40 21.59 73 SER C N 1
ATOM 2421 C CA A SER C 1 76 ? 43.751 -10.644 -2.354 0.60 22.15 73 SER C CA 1
ATOM 2422 C CA B SER C 1 76 ? 43.749 -10.806 -2.419 0.40 22.07 73 SER C CA 1
ATOM 2423 C C A SER C 1 76 ? 45.213 -11.000 -2.082 0.60 22.24 73 SER C C 1
ATOM 2424 C C B SER C 1 76 ? 45.224 -11.056 -2.092 0.40 22.04 73 SER C C 1
ATOM 2425 O O A SER C 1 76 ? 45.998 -11.208 -3.012 0.60 22.98 73 SER C O 1
ATOM 2426 O O B SER C 1 76 ? 46.038 -11.242 -2.999 0.40 22.57 73 SER C O 1
ATOM 2431 N N . PHE C 1 77 ? 45.568 -11.049 -0.805 1.00 21.65 74 PHE C N 1
ATOM 2432 C CA . PHE C 1 77 ? 46.953 -11.306 -0.381 1.00 20.46 74 PHE C CA 1
ATOM 2433 C C . PHE C 1 77 ? 47.644 -12.523 -1.032 1.00 19.82 74 PHE C C 1
ATOM 2434 O O . PHE C 1 77 ? 48.819 -12.449 -1.413 1.00 18.75 74 PHE C O 1
ATOM 2442 N N . LEU C 1 78 ? 46.931 -13.640 -1.147 1.00 18.84 75 LEU C N 1
ATOM 2443 C CA . LEU C 1 78 ? 47.546 -14.869 -1.647 1.00 17.73 75 LEU C CA 1
ATOM 2444 C C . LEU C 1 78 ? 47.651 -14.934 -3.177 1.00 18.36 75 LEU C C 1
ATOM 2445 O O . LEU C 1 78 ? 48.200 -15.896 -3.730 1.00 18.15 75 LEU C O 1
ATOM 2450 N N . ASP C 1 79 ? 47.140 -13.916 -3.854 1.00 18.25 76 ASP C N 1
ATOM 2451 C CA . ASP C 1 79 ? 47.273 -13.845 -5.297 1.00 19.46 76 ASP C CA 1
ATOM 2452 C C . ASP C 1 79 ? 48.625 -13.192 -5.586 1.00 20.49 76 ASP C C 1
ATOM 2453 O O . ASP C 1 79 ? 49.083 -13.179 -6.733 1.00 20.00 76 ASP C O 1
ATOM 2458 N N . ILE C 1 80 ? 49.243 -12.657 -4.533 1.00 19.14 77 ILE C N 1
ATOM 2459 C CA . ILE C 1 80 ? 50.479 -11.893 -4.647 1.00 19.50 77 ILE C CA 1
ATOM 2460 C C . ILE C 1 80 ? 51.646 -12.444 -3.841 1.00 20.45 77 ILE C C 1
ATOM 2461 O O . ILE C 1 80 ? 51.508 -12.793 -2.657 1.00 20.17 77 ILE C O 1
ATOM 2466 N N . GLU C 1 81 ? 52.800 -12.496 -4.491 1.00 20.23 78 GLU C N 1
ATOM 2467 C CA . GLU C 1 81 ? 54.008 -12.933 -3.848 1.00 21.13 78 GLU C CA 1
ATOM 2468 C C . GLU C 1 81 ? 55.068 -11.851 -4.010 1.00 21.52 78 GLU C C 1
ATOM 2469 O O . GLU C 1 81 ? 55.270 -11.313 -5.121 1.00 18.90 78 GLU C O 1
ATOM 2475 N N . VAL C 1 82 ? 55.709 -11.487 -2.894 1.00 20.70 79 VAL C N 1
ATOM 2476 C CA . VAL C 1 82 ? 56.797 -10.525 -2.966 1.00 20.43 79 VAL C CA 1
ATOM 2477 C C . VAL C 1 82 ? 58.123 -11.253 -2.723 1.00 22.34 79 VAL C C 1
ATOM 2478 O O . VAL C 1 82 ? 58.390 -11.758 -1.618 1.00 22.89 79 VAL C O 1
ATOM 2482 N N A ARG C 1 83 ? 58.976 -11.278 -3.741 0.50 21.91 80 ARG C N 1
ATOM 2483 N N B ARG C 1 83 ? 58.909 -11.340 -3.797 0.50 22.80 80 ARG C N 1
ATOM 2484 C CA A ARG C 1 83 ? 60.290 -11.897 -3.625 0.50 21.63 80 ARG C CA 1
ATOM 2485 C CA B ARG C 1 83 ? 60.193 -12.016 -3.791 0.50 23.17 80 ARG C CA 1
ATOM 2486 C C A ARG C 1 83 ? 61.357 -10.824 -3.546 0.50 20.62 80 ARG C C 1
ATOM 2487 C C B ARG C 1 83 ? 61.325 -11.026 -3.999 0.50 22.41 80 ARG C C 1
ATOM 2488 O O A ARG C 1 83 ? 61.095 -9.661 -3.839 0.50 21.31 80 ARG C O 1
ATOM 2489 O O B ARG C 1 83 ? 61.314 -10.256 -4.957 0.50 22.73 80 ARG C O 1
ATOM 2504 N N A ASN C 1 84 ? 62.557 -11.222 -3.151 0.70 19.25 81 ASN C N 1
ATOM 2505 N N B ASN C 1 84 ? 62.336 -11.077 -3.140 0.30 21.39 81 ASN C N 1
ATOM 2506 C CA A ASN C 1 84 ? 63.700 -10.328 -3.121 0.70 19.16 81 ASN C CA 1
ATOM 2507 C CA B ASN C 1 84 ? 63.489 -10.191 -3.286 0.30 21.08 81 ASN C CA 1
ATOM 2508 C C A ASN C 1 84 ? 64.681 -10.850 -4.176 0.70 18.99 81 ASN C C 1
ATOM 2509 C C B ASN C 1 84 ? 64.529 -10.820 -4.233 0.30 20.19 81 ASN C C 1
ATOM 2510 O O A ASN C 1 84 ? 64.992 -12.038 -4.193 0.70 18.29 81 ASN C O 1
ATOM 2511 O O B ASN C 1 84 ? 64.762 -12.028 -4.192 0.30 19.77 81 ASN C O 1
ATOM 2520 N N . ASP C 1 85 ? 65.138 -10.003 -5.091 1.00 18.97 82 ASP C N 1
ATOM 2521 C CA . ASP C 1 85 ? 66.091 -10.498 -6.074 1.00 18.42 82 ASP C CA 1
ATOM 2522 C C . ASP C 1 85 ? 67.464 -10.718 -5.416 1.00 18.49 82 ASP C C 1
ATOM 2523 O O . ASP C 1 85 ? 67.589 -10.586 -4.199 1.00 19.10 82 ASP C O 1
ATOM 2528 N N . ASP C 1 86 ? 68.496 -11.034 -6.193 1.00 17.89 83 ASP C N 1
ATOM 2529 C CA . ASP C 1 86 ? 69.813 -11.305 -5.585 1.00 19.00 83 ASP C CA 1
ATOM 2530 C C . ASP C 1 86 ? 70.456 -10.127 -4.825 1.00 17.65 83 ASP C C 1
ATOM 2531 O O . ASP C 1 86 ? 71.323 -10.342 -3.990 1.00 16.99 83 ASP C O 1
ATOM 2536 N N . ARG C 1 87 ? 70.025 -8.903 -5.116 1.00 16.33 84 ARG C N 1
ATOM 2537 C CA . ARG C 1 87 ? 70.541 -7.712 -4.438 1.00 15.29 84 ARG C CA 1
ATOM 2538 C C . ARG C 1 87 ? 69.699 -7.305 -3.250 1.00 15.22 84 ARG C C 1
ATOM 2539 O O . ARG C 1 87 ? 70.083 -6.408 -2.503 1.00 12.90 84 ARG C O 1
ATOM 2547 N N . GLY C 1 88 ? 68.528 -7.935 -3.124 1.00 16.05 85 GLY C N 1
ATOM 2548 C CA . GLY C 1 88 ? 67.597 -7.684 -2.032 1.00 17.16 85 GLY C CA 1
ATOM 2549 C C . GLY C 1 88 ? 66.393 -6.877 -2.464 1.00 18.14 85 GLY C C 1
ATOM 2550 O O . GLY C 1 88 ? 65.500 -6.620 -1.659 1.00 18.67 85 GLY C O 1
ATOM 2551 N N . LYS C 1 89 ? 66.371 -6.469 -3.729 1.00 19.04 86 LYS C N 1
ATOM 2552 C CA . LYS C 1 89 ? 65.266 -5.683 -4.262 1.00 19.92 86 LYS C CA 1
ATOM 2553 C C . LYS C 1 89 ? 63.962 -6.495 -4.323 1.00 19.20 86 LYS C C 1
ATOM 2554 O O . LYS C 1 89 ? 63.931 -7.577 -4.895 1.00 19.38 86 LYS C O 1
ATOM 2560 N N . PRO C 1 90 ? 62.868 -5.932 -3.780 1.00 18.79 87 PRO C N 1
ATOM 2561 C CA . PRO C 1 90 ? 61.560 -6.570 -3.760 1.00 18.94 87 PRO C CA 1
ATOM 2562 C C . PRO C 1 90 ? 60.877 -6.571 -5.127 1.00 19.79 87 PRO C C 1
ATOM 2563 O O . PRO C 1 90 ? 60.717 -5.523 -5.743 1.00 20.73 87 PRO C O 1
ATOM 2567 N N . ILE C 1 91 ? 60.499 -7.762 -5.588 1.00 20.32 88 ILE C N 1
ATOM 2568 C CA . ILE C 1 91 ? 59.826 -7.969 -6.860 1.00 20.27 88 ILE C CA 1
ATOM 2569 C C . ILE C 1 91 ? 58.416 -8.516 -6.578 1.00 19.90 88 ILE C C 1
ATOM 2570 O O . ILE C 1 91 ? 58.261 -9.586 -5.970 1.00 20.44 88 ILE C O 1
ATOM 2575 N N . LEU C 1 92 ? 57.400 -7.773 -7.013 1.00 19.73 89 LEU C N 1
ATOM 2576 C CA . LEU C 1 92 ? 56.022 -8.174 -6.835 1.00 19.27 89 LEU C CA 1
ATOM 2577 C C . LEU C 1 92 ? 55.577 -9.037 -8.019 1.00 19.94 89 LEU C C 1
ATOM 2578 O O . LEU C 1 92 ? 55.631 -8.606 -9.176 1.00 19.39 89 LEU C O 1
ATOM 2583 N N . ILE C 1 93 ? 55.152 -10.261 -7.694 1.00 20.61 90 ILE C N 1
ATOM 2584 C CA . ILE C 1 93 ? 54.681 -11.253 -8.648 1.00 20.71 90 ILE C CA 1
ATOM 2585 C C . ILE C 1 93 ? 53.179 -11.520 -8.493 1.00 21.95 90 ILE C C 1
ATOM 2586 O O . ILE C 1 93 ? 52.716 -12.045 -7.462 1.00 23.14 90 ILE C O 1
ATOM 2591 N N . THR C 1 94 ? 52.412 -11.155 -9.512 1.00 21.73 91 THR C N 1
ATOM 2592 C CA . THR C 1 94 ? 50.971 -11.386 -9.477 1.00 21.61 91 THR C CA 1
ATOM 2593 C C . THR C 1 94 ? 50.464 -11.462 -10.908 1.00 21.46 91 THR C C 1
ATOM 2594 O O . THR C 1 94 ? 51.222 -11.213 -11.830 1.00 22.02 91 THR C O 1
ATOM 2598 N N . SER C 1 95 ? 49.211 -11.865 -11.097 1.00 22.51 92 SER C N 1
ATOM 2599 C CA . SER C 1 95 ? 48.621 -11.947 -12.440 1.00 22.68 92 SER C CA 1
ATOM 2600 C C . SER C 1 95 ? 48.213 -10.563 -12.917 1.00 22.34 92 SER C C 1
ATOM 2601 O O . SER C 1 95 ? 47.263 -10.002 -12.384 1.00 23.63 92 SER C O 1
ATOM 2604 N N . THR C 1 96 ? 48.895 -10.012 -13.912 1.00 21.47 93 THR C N 1
ATOM 2605 C CA . THR C 1 96 ? 48.541 -8.694 -14.438 1.00 21.16 93 THR C CA 1
ATOM 2606 C C . THR C 1 96 ? 49.216 -8.434 -15.768 1.00 21.45 93 THR C C 1
ATOM 2607 O O . THR C 1 96 ? 50.256 -9.003 -16.054 1.00 20.33 93 THR C O 1
ATOM 2611 N N . GLU C 1 97 ? 48.631 -7.543 -16.555 1.00 22.86 94 GLU C N 1
ATOM 2612 C CA . GLU C 1 97 ? 49.203 -7.132 -17.830 1.00 24.46 94 GLU C CA 1
ATOM 2613 C C . GLU C 1 97 ? 50.182 -5.985 -17.625 1.00 23.60 94 GLU C C 1
ATOM 2614 O O . GLU C 1 97 ? 50.904 -5.595 -18.540 1.00 24.44 94 GLU C O 1
ATOM 2620 N N . HIS C 1 98 ? 50.194 -5.441 -16.424 1.00 21.92 95 HIS C N 1
ATOM 2621 C CA . HIS C 1 98 ? 51.015 -4.290 -16.140 1.00 21.95 95 HIS C CA 1
ATOM 2622 C C . HIS C 1 98 ? 52.374 -4.591 -15.517 1.00 21.26 95 HIS C C 1
ATOM 2623 O O . HIS C 1 98 ? 52.624 -5.675 -14.985 1.00 21.04 95 HIS C O 1
ATOM 2630 N N . ILE C 1 99 ? 53.249 -3.598 -15.607 1.00 20.58 96 ILE C N 1
ATOM 2631 C CA . ILE C 1 99 ? 54.561 -3.667 -15.015 1.00 19.64 96 ILE C CA 1
ATOM 2632 C C . ILE C 1 99 ? 54.363 -3.130 -13.600 1.00 20.52 96 ILE C C 1
ATOM 2633 O O . ILE C 1 99 ? 53.767 -2.062 -13.414 1.00 19.79 96 ILE C O 1
ATOM 2638 N N . VAL C 1 100 ? 54.823 -3.890 -12.608 1.00 20.74 97 VAL C N 1
ATOM 2639 C CA . VAL C 1 100 ? 54.685 -3.509 -11.212 1.00 20.32 97 VAL C CA 1
ATOM 2640 C C . VAL C 1 100 ? 55.998 -3.014 -10.624 1.00 21.04 97 VAL C C 1
ATOM 2641 O O . VAL C 1 100 ? 56.993 -3.746 -10.568 1.00 21.36 97 VAL C O 1
ATOM 2645 N N . HIS C 1 101 ? 56.001 -1.755 -10.196 1.00 21.59 98 HIS C N 1
ATOM 2646 C CA . HIS C 1 101 ? 57.160 -1.172 -9.530 1.00 20.12 98 HIS C CA 1
ATOM 2647 C C . HIS C 1 101 ? 56.814 -1.115 -8.059 1.00 19.99 98 HIS C C 1
ATOM 2648 O O . HIS C 1 101 ? 55.724 -0.695 -7.687 1.00 21.31 98 HIS C O 1
ATOM 2655 N N . LEU C 1 102 ? 57.753 -1.555 -7.231 1.00 20.67 99 LEU C N 1
ATOM 2656 C CA . LEU C 1 102 ? 57.573 -1.631 -5.782 1.00 20.05 99 LEU C CA 1
ATOM 2657 C C . LEU C 1 102 ? 58.794 -1.230 -4.971 1.00 19.30 99 LEU C C 1
ATOM 2658 O O . LEU C 1 102 ? 59.927 -1.420 -5.409 1.00 18.96 99 LEU C O 1
ATOM 2663 N N . SER C 1 103 ? 58.551 -0.667 -3.787 1.00 19.57 100 SER C N 1
ATOM 2664 C CA . SER C 1 103 ? 59.635 -0.379 -2.838 1.00 19.29 100 SER C CA 1
ATOM 2665 C C . SER C 1 103 ? 59.096 -0.530 -1.400 1.00 18.97 100 SER C C 1
ATOM 2666 O O . SER C 1 103 ? 57.921 -0.260 -1.121 1.00 17.71 100 SER C O 1
ATOM 2669 N N . ILE C 1 104 ? 59.970 -0.970 -0.510 1.00 18.47 101 ILE C N 1
ATOM 2670 C CA . ILE C 1 104 ? 59.646 -1.169 0.887 1.00 18.54 101 ILE C CA 1
ATOM 2671 C C . ILE C 1 104 ? 60.726 -0.522 1.770 1.00 19.59 101 ILE C C 1
ATOM 2672 O O . ILE C 1 104 ? 61.899 -0.437 1.379 1.00 20.55 101 ILE C O 1
ATOM 2677 N N . SER C 1 105 ? 60.320 -0.062 2.948 1.00 19.77 102 SER C N 1
ATOM 2678 C CA . SER C 1 105 ? 61.244 0.452 3.951 1.00 19.33 102 SER C CA 1
ATOM 2679 C C . SER C 1 105 ? 60.629 0.165 5.302 1.00 19.57 102 SER C C 1
ATOM 2680 O O . SER C 1 105 ? 59.404 0.160 5.443 1.00 20.26 102 SER C O 1
ATOM 2683 N N . HIS C 1 106 ? 61.472 -0.109 6.285 1.00 18.34 103 HIS C N 1
ATOM 2684 C CA . HIS C 1 106 ? 60.987 -0.339 7.627 1.00 17.90 103 HIS C CA 1
ATOM 2685 C C . HIS C 1 106 ? 61.960 0.152 8.680 1.00 17.71 103 HIS C C 1
ATOM 2686 O O . HIS C 1 106 ? 63.133 -0.173 8.652 1.00 18.23 103 HIS C O 1
ATOM 2693 N N . SER C 1 107 ? 61.455 0.999 9.566 1.00 18.91 104 SER C N 1
ATOM 2694 C CA . SER C 1 107 ? 62.215 1.517 10.696 1.00 18.99 104 SER C CA 1
ATOM 2695 C C . SER C 1 107 ? 61.865 0.592 11.866 1.00 20.40 104 SER C C 1
ATOM 2696 O O . SER C 1 107 ? 61.265 -0.476 11.667 1.00 20.33 104 SER C O 1
ATOM 2699 N N . LYS C 1 108 ? 62.213 0.990 13.082 1.00 21.10 105 LYS C N 1
ATOM 2700 C CA . LYS C 1 108 ? 61.864 0.165 14.223 1.00 22.64 105 LYS C CA 1
ATOM 2701 C C . LYS C 1 108 ? 60.370 0.012 14.431 1.00 22.25 105 LYS C C 1
ATOM 2702 O O . LYS C 1 108 ? 59.906 -1.068 14.775 1.00 23.23 105 LYS C O 1
ATOM 2708 N N A GLU C 1 109 ? 59.634 1.094 14.188 0.50 22.30 106 GLU C N 1
ATOM 2709 N N B GLU C 1 109 ? 59.593 1.068 14.208 0.50 22.27 106 GLU C N 1
ATOM 2710 C CA A GLU C 1 109 ? 58.210 1.158 14.491 0.50 21.88 106 GLU C CA 1
ATOM 2711 C CA B GLU C 1 109 ? 58.160 0.970 14.483 0.50 21.81 106 GLU C CA 1
ATOM 2712 C C A GLU C 1 109 ? 57.229 1.169 13.326 0.50 21.14 106 GLU C C 1
ATOM 2713 C C B GLU C 1 109 ? 57.205 1.122 13.308 0.50 21.13 106 GLU C C 1
ATOM 2714 O O A GLU C 1 109 ? 56.042 0.973 13.545 0.50 21.20 106 GLU C O 1
ATOM 2715 O O B GLU C 1 109 ? 56.006 1.000 13.505 0.50 21.30 106 GLU C O 1
ATOM 2726 N N . PHE C 1 110 ? 57.713 1.368 12.104 1.00 20.15 107 PHE C N 1
ATOM 2727 C CA . PHE C 1 110 ? 56.839 1.459 10.935 1.00 19.11 107 PHE C CA 1
ATOM 2728 C C . PHE C 1 110 ? 57.387 0.828 9.674 1.00 18.63 107 PHE C C 1
ATOM 2729 O O . PHE C 1 110 ? 58.596 0.780 9.459 1.00 19.41 107 PHE C O 1
ATOM 2737 N N . ALA C 1 111 ? 56.478 0.330 8.844 1.00 18.65 108 ALA C N 1
ATOM 2738 C CA . ALA C 1 111 ? 56.818 -0.211 7.550 1.00 19.50 108 ALA C CA 1
ATOM 2739 C C . ALA C 1 111 ? 56.058 0.618 6.522 1.00 20.22 108 ALA C C 1
ATOM 2740 O O . ALA C 1 111 ? 54.947 1.057 6.771 1.00 21.66 108 ALA C O 1
ATOM 2742 N N . VAL C 1 112 ? 56.673 0.857 5.373 1.00 20.69 109 VAL C N 1
ATOM 2743 C CA . VAL C 1 112 ? 56.006 1.566 4.303 1.00 20.37 109 VAL C CA 1
ATOM 2744 C C . VAL C 1 112 ? 56.321 0.841 3.022 1.00 20.43 109 VAL C C 1
ATOM 2745 O O . VAL C 1 112 ? 57.364 0.194 2.889 1.00 19.36 109 VAL C O 1
ATOM 2749 N N . ALA C 1 113 ? 55.383 0.910 2.088 1.00 21.05 110 ALA C N 1
ATOM 2750 C CA . ALA C 1 113 ? 55.560 0.302 0.787 1.00 20.14 110 ALA C CA 1
ATOM 2751 C C . ALA C 1 113 ? 54.818 1.171 -0.184 1.00 20.63 110 ALA C C 1
ATOM 2752 O O . ALA C 1 113 ? 53.813 1.788 0.183 1.00 20.05 110 ALA C O 1
ATOM 2754 N N . GLN C 1 114 ? 55.326 1.250 -1.411 1.00 20.44 111 GLN C N 1
ATOM 2755 C CA . GLN C 1 114 ? 54.666 1.999 -2.455 1.00 21.01 111 GLN C CA 1
ATOM 2756 C C . GLN C 1 114 ? 54.725 1.200 -3.753 1.00 20.97 111 GLN C C 1
ATOM 2757 O O . GLN C 1 114 ? 55.657 0.426 -3.996 1.00 20.68 111 GLN C O 1
ATOM 2763 N N . VAL C 1 115 ? 53.719 1.419 -4.586 1.00 20.87 112 VAL C N 1
ATOM 2764 C CA . VAL C 1 115 ? 53.631 0.769 -5.872 1.00 20.10 112 VAL C CA 1
ATOM 2765 C C . VAL C 1 115 ? 53.229 1.777 -6.945 1.00 20.06 112 VAL C C 1
ATOM 2766 O O . VAL C 1 115 ? 52.437 2.707 -6.703 1.00 18.60 112 VAL C O 1
ATOM 2770 N N . VAL C 1 116 ? 53.850 1.607 -8.109 1.00 19.73 113 VAL C N 1
ATOM 2771 C CA . VAL C 1 116 ? 53.530 2.366 -9.315 1.00 18.10 113 VAL C CA 1
ATOM 2772 C C . VAL C 1 116 ? 53.285 1.282 -10.338 1.00 19.37 113 VAL C C 1
ATOM 2773 O O . VAL C 1 116 ? 54.122 0.382 -10.507 1.00 20.62 113 VAL C O 1
ATOM 2777 N N . LEU C 1 117 ? 52.105 1.308 -10.941 1.00 19.90 114 LEU C N 1
ATOM 2778 C CA . LEU C 1 117 ? 51.757 0.362 -11.993 1.00 20.70 114 LEU C CA 1
ATOM 2779 C C . LEU C 1 117 ? 51.893 1.106 -13.310 1.00 22.43 114 LEU C C 1
ATOM 2780 O O . LEU C 1 117 ? 51.339 2.200 -13.488 1.00 22.52 114 LEU C O 1
ATOM 2785 N N . GLU C 1 118 ? 52.632 0.513 -14.236 1.00 24.05 115 GLU C N 1
ATOM 2786 C CA . GLU C 1 118 ? 52.871 1.122 -15.531 1.00 25.88 115 GLU C CA 1
ATOM 2787 C C . GLU C 1 118 ? 52.292 0.214 -16.604 1.00 28.17 115 GLU C C 1
ATOM 2788 O O . GLU C 1 118 ? 52.343 -1.021 -16.491 1.00 27.10 115 GLU C O 1
ATOM 2794 N N . SER C 1 119 ? 51.730 0.827 -17.643 1.00 31.40 116 SER C N 1
ATOM 2795 C CA . SER C 1 119 ? 51.132 0.067 -18.733 1.00 34.37 116 SER C CA 1
ATOM 2796 C C . SER C 1 119 ? 52.199 -0.422 -19.692 1.00 35.72 116 SER C C 1
ATOM 2797 O O . SER C 1 119 ? 53.136 0.294 -19.997 1.00 34.93 116 SER C O 1
ATOM 2800 N N . SER C 1 120 ? 52.050 -1.650 -20.165 1.00 39.40 117 SER C N 1
ATOM 2801 C CA . SER C 1 120 ? 52.981 -2.204 -21.142 1.00 42.25 117 SER C CA 1
ATOM 2802 C C . SER C 1 120 ? 52.361 -1.946 -22.507 1.00 44.49 117 SER C C 1
ATOM 2803 O O . SER C 1 120 ? 51.660 -2.799 -23.055 1.00 46.03 117 SER C O 1
ATOM 2806 N N . SER C 1 121 ? 52.613 -0.746 -23.024 1.00 46.56 118 SER C N 1
ATOM 2807 C CA . SER C 1 121 ? 52.062 -0.275 -24.293 1.00 48.46 118 SER C CA 1
ATOM 2808 C C . SER C 1 121 ? 51.466 1.119 -24.055 1.00 48.89 118 SER C C 1
ATOM 2809 O O . SER C 1 121 ? 50.253 1.326 -24.159 1.00 49.37 118 SER C O 1
#

CATH classification: 3.90.470.20

Radius of gyration: 19.28 Å; Cα contacts (8 Å, |Δi|>4): 812; chains: 3; bounding box: 53×52×43 Å

Solvent-accessible surface area: 16816 Å² total

InterPro domains:
  IPR002582 Holo-[acyl carrier protein] synthase [MF_00101] (3-116)
  IPR002582 Holo-[acyl carrier protein] synthase [TIGR00516] (1-119)
  IPR004568 Phosphopantetheine-protein transferase domain [TIGR00556] (1-116)
  IPR008278 4'-phosphopantetheinyl transferase domain [PF01648] (4-110)
  IPR037143 4'-phosphopantetheinyl transferase domain superfamily [G3DSA:3.90.470.20] (1-119)
  IPR037143 4'-phosphopantetheinyl transferase domain superfamily [SSF56214] (1-115)
  IPR050559 Phosphopantetheinyl Transferase Superfamily [PTHR12215] (4-79)

Secondary structure (DSSP, 8-state):
----EEEEEEEEHHHHH-------SS-HHHHHHHTT--THHHHHHHHHHHHHHHHHHHHHTS-SSSS--GGG-EEEE-TTS-EEEE-S-SSEEEEEEEE-SSEEEEEEEEE---/---EEEEEEEEHHHHH-------SS-HHHHHHHTT--HHHHHHHHHHHHHHHHHHHHHHTS-SSSS--GGG-EEEE-TTS-EEEE-S-SSEEEEEEEE-SSEEEEEEEEE--/---EEEEEEEEHHHHH-------SS-HHHHHHHTT--HHHHHHHHHHHHHHHHHHHHHHTS-SSSS--GGG-EEEE-TTS-EEEE-S-SSEEEEEEEE-SSEEEEEEEEE---

B-factor: mean 21.8, std 6.74, range [2.0, 65.51]

Foldseek 3Di:
DFLQFKFKDKDWLVVQVVVCPCVQQAEPVLVVVLVPDDDQRSSQSSQQSNGQQQRVCVRNPHGDDDVGGRHQWDWDADPVGRTDIDHDDQWDKDKDWDDDSTMIMMMITTHHPD/DLQFKFKDKDFLVVQVVVCPCVFQAEPVLVVVLVPDDDQRSSQSSQQSNGAQQRVCVRNPHGADDVGHRHQWHWDADPVGRTDIDHDDQWDKDKDWDDDSTMIMMMITTHHD/DLLFKFKFKDWLVVQVVVCVCVQQAEPVLVVVLVPDDDQRSSQSSQQSNQQQQRVCVRVVHGDDDVGHNHQWHWDADPVRRTDIDHDDQWHKDKDWDDDSTMIMMMITTHHPD